Protein AF-A0A068WC19-F1 (afdb_monomer_lite)

Secondary structure (DSSP, 8-state):
--EEEE--SSHHHHHHHHHHHH-TTT-TTSPP-PPPPTTS-HHHHHHHHHHHHTTSTTGGGS--EEEES-GGG--PPPGGGPPPTTS-EEESS------------SS-PPPTTT------SSTTS-EEEE-TT--TT-EEEHHHHHHHHTTTSS-SS--EEE-TTT--EEEHHHHHHTPEE--

pLDDT: mean 86.31, std 14.26, range [43.94, 97.56]

InterPro domains:
  IPR013083 Zinc finger, RING/FYVE/PHD-type [G3DSA:3.30.40.10] (107-179)
  IPR048749 Structure-specific endonuclease subunit SLX1, C-terminal domain [PF21202] (111-175)
  IPR050381 SLX1 structure-specific endonuclease [PTHR20208] (1-180)

Radius of gyration: 19.22 Å; chains: 1; bounding box: 41×32×58 Å

Organism: Echinococcus granulosus (NCBI:txid6210)

Sequence (183 aa):
MVLVVHGFPNDISALRFEWAWQNPYQSRRVPYIPPKTKRETPLQFRFRVLCHMLRVRPWSRLGLTIRWIHQEYIQEFPSKLSPPLHMPIAYGPIESAEPTIETRVRNSKPCHLCKNKLEIESACDSCLLSCPANCENGVWHLLCLARHLTEDGQELLPLGGLCPSCKVGLMWPDLLKNRKEIC

Foldseek 3Di:
DFKDKDQDPDPVRVVLLVVCLVPVPVDPFQPDDDDDDPPADPLNRSVVSVLRNLCTPPNVQGQMEMEGADPVSDDDRDPVSDHPPSHYYYYHDDPPPPQPLPDAPPDFQAQLQPRHTQDPPDPVFFKWFADPVNDPNGIHGPVRVQCVQCVVVPDNGHQWFARPPPGDTGGRSVRRSNIHGND

Structure (mmCIF, N/CA/C/O backbone):
data_AF-A0A068WC19-F1
#
_entry.id   AF-A0A068WC19-F1
#
loop_
_atom_site.group_PDB
_atom_site.id
_atom_site.type_symbol
_atom_site.label_atom_id
_atom_site.label_alt_id
_atom_site.label_comp_id
_atom_site.label_asym_id
_atom_site.label_entity_id
_atom_site.label_seq_id
_atom_site.pdbx_PDB_ins_code
_atom_site.Cartn_x
_atom_site.Cartn_y
_atom_site.Cartn_z
_atom_site.occupancy
_atom_site.B_iso_or_equiv
_atom_site.auth_seq_id
_atom_site.auth_comp_id
_atom_site.auth_asym_id
_atom_site.auth_atom_id
_atom_site.pdbx_PDB_model_num
ATOM 1 N N . MET A 1 1 ? -0.268 11.669 17.819 1.00 79.69 1 MET A N 1
ATOM 2 C CA . MET A 1 1 ? -0.524 10.600 16.825 1.00 79.69 1 MET A CA 1
ATOM 3 C C . MET A 1 1 ? 0.541 9.534 17.028 1.00 79.69 1 MET A C 1
ATOM 5 O O . MET A 1 1 ? 1.703 9.895 16.989 1.00 79.69 1 MET A O 1
ATOM 9 N N . VAL A 1 2 ? 0.185 8.281 17.336 1.00 93.06 2 VAL A N 1
ATOM 10 C CA . VAL A 1 2 ? 1.172 7.239 17.725 1.00 93.06 2 VAL A CA 1
ATOM 11 C C . VAL A 1 2 ? 1.615 6.346 16.566 1.00 93.06 2 VAL A C 1
ATOM 13 O O . VAL A 1 2 ? 2.755 5.893 16.529 1.00 93.06 2 VAL A O 1
ATOM 16 N N . LEU A 1 3 ? 0.723 6.136 15.600 1.00 94.44 3 LEU A N 1
ATOM 17 C CA . LEU A 1 3 ? 0.936 5.362 14.386 1.00 94.44 3 LEU A CA 1
ATOM 18 C C . LEU A 1 3 ? 0.319 6.126 13.217 1.00 94.44 3 LEU A C 1
ATOM 20 O O . LEU A 1 3 ? -0.747 6.726 13.367 1.00 94.44 3 LEU A O 1
ATOM 24 N N . VAL A 1 4 ? 0.972 6.073 12.062 1.00 95.44 4 VAL A N 1
ATOM 25 C CA . VAL A 1 4 ? 0.480 6.633 10.804 1.00 95.44 4 VAL A CA 1
ATOM 26 C C . VAL A 1 4 ? 0.646 5.612 9.684 1.00 95.44 4 VAL A C 1
ATOM 28 O O . VAL A 1 4 ? 1.636 4.885 9.631 1.00 95.44 4 VAL A O 1
ATOM 31 N N . VAL A 1 5 ? -0.332 5.554 8.785 1.00 96.38 5 VAL A N 1
ATOM 32 C CA . VAL A 1 5 ? -0.229 4.815 7.523 1.00 96.38 5 VAL A CA 1
ATOM 33 C C . VAL A 1 5 ? -0.110 5.847 6.414 1.00 96.38 5 VAL A C 1
ATOM 35 O O . VAL A 1 5 ? -0.926 6.763 6.348 1.00 96.38 5 VAL A O 1
ATOM 38 N N . HIS A 1 6 ? 0.908 5.731 5.568 1.00 93.94 6 HIS A N 1
ATOM 39 C CA . HIS A 1 6 ? 1.167 6.687 4.489 1.00 93.94 6 HIS A CA 1
ATOM 40 C C . HIS A 1 6 ? 1.628 5.979 3.208 1.00 93.94 6 HIS A C 1
ATOM 42 O O . HIS A 1 6 ? 1.749 4.758 3.182 1.00 93.94 6 HIS A O 1
ATOM 48 N N . GLY A 1 7 ? 1.857 6.735 2.128 1.00 90.25 7 GLY A N 1
ATOM 49 C CA . GLY A 1 7 ? 2.156 6.170 0.801 1.00 90.25 7 GLY A CA 1
ATOM 50 C C . GLY A 1 7 ? 0.910 5.867 -0.038 1.00 90.25 7 GLY A C 1
ATOM 51 O O . GLY A 1 7 ? 0.963 5.065 -0.968 1.00 90.25 7 GLY A O 1
ATOM 52 N N . PHE A 1 8 ? -0.229 6.487 0.293 1.00 93.06 8 PHE A N 1
ATOM 53 C CA . PHE A 1 8 ? -1.427 6.413 -0.539 1.00 93.06 8 PHE A CA 1
ATOM 54 C C . PHE A 1 8 ? -1.189 7.099 -1.894 1.00 93.06 8 PHE A C 1
ATOM 56 O O . PHE A 1 8 ? -0.510 8.122 -1.944 1.00 93.06 8 PHE A O 1
ATOM 63 N N . PRO A 1 9 ? -1.780 6.584 -2.986 1.00 88.19 9 PRO A N 1
ATOM 64 C CA . PRO A 1 9 ? -1.601 7.162 -4.319 1.00 88.19 9 PRO A CA 1
ATOM 65 C C . PRO A 1 9 ? -2.291 8.524 -4.493 1.00 88.19 9 PRO A C 1
ATOM 67 O O . PRO A 1 9 ? -1.987 9.240 -5.439 1.00 88.19 9 PRO A O 1
ATOM 70 N N . ASN A 1 10 ? -3.270 8.847 -3.643 1.00 89.69 10 ASN A N 1
ATOM 71 C CA . ASN A 1 10 ? -4.001 10.114 -3.629 1.00 89.69 10 ASN A CA 1
ATOM 72 C C . ASN A 1 10 ? -4.807 10.264 -2.330 1.00 89.69 10 ASN A C 1
ATOM 74 O O . ASN A 1 10 ? -5.086 9.275 -1.638 1.00 89.69 10 ASN A O 1
ATOM 78 N N . ASP A 1 11 ? -5.259 11.489 -2.069 1.00 94.44 11 ASP A N 1
ATOM 79 C CA . ASP A 1 11 ? -6.030 11.855 -0.877 1.00 94.44 11 ASP A CA 1
ATOM 80 C C . ASP A 1 11 ? -7.352 11.091 -0.776 1.00 94.44 11 ASP A C 1
ATOM 82 O O . ASP A 1 11 ? -7.741 10.656 0.303 1.00 94.44 11 ASP A O 1
ATOM 86 N N . ILE A 1 12 ? -8.023 10.823 -1.901 1.00 95.19 12 ILE A N 1
ATOM 87 C CA . ILE A 1 12 ? -9.285 10.063 -1.918 1.00 95.19 12 ILE A CA 1
ATOM 88 C C . ILE A 1 12 ? -9.074 8.650 -1.357 1.00 95.19 12 ILE A C 1
ATOM 90 O O . ILE A 1 12 ? -9.905 8.135 -0.605 1.00 95.19 12 ILE A O 1
ATOM 94 N N . SER A 1 13 ? -7.968 8.000 -1.719 1.00 94.31 13 SER A N 1
ATOM 95 C CA . SER A 1 13 ? -7.630 6.661 -1.230 1.00 94.31 13 SER A CA 1
ATOM 96 C C . SER A 1 13 ? -7.297 6.677 0.261 1.00 94.31 13 SER A C 1
ATOM 98 O O . SER A 1 13 ? -7.732 5.772 0.978 1.00 94.31 13 SER A O 1
ATOM 100 N N . ALA A 1 14 ? -6.595 7.717 0.723 1.00 96.31 14 ALA A N 1
ATOM 101 C CA . ALA A 1 14 ? -6.300 7.936 2.137 1.00 96.31 14 ALA A CA 1
ATOM 102 C C . ALA A 1 14 ? -7.585 8.166 2.951 1.00 96.31 14 ALA A C 1
ATOM 104 O O . ALA A 1 14 ? -7.827 7.455 3.922 1.00 96.31 14 ALA A O 1
ATOM 105 N N . LEU A 1 15 ? -8.472 9.056 2.498 1.00 96.94 15 LEU A N 1
ATOM 106 C CA . LEU A 1 15 ? -9.753 9.350 3.150 1.00 96.94 15 LEU A CA 1
ATOM 107 C C . LEU A 1 15 ? -10.662 8.118 3.223 1.00 96.94 15 LEU A C 1
ATOM 109 O O . LEU A 1 15 ? -11.298 7.854 4.241 1.00 96.94 15 LEU A O 1
ATOM 113 N N . ARG A 1 16 ? -10.706 7.306 2.158 1.00 96.62 16 ARG A N 1
ATOM 114 C CA . ARG A 1 16 ? -11.458 6.039 2.162 1.00 96.62 16 ARG A CA 1
ATOM 115 C C . ARG A 1 16 ? -10.906 5.044 3.179 1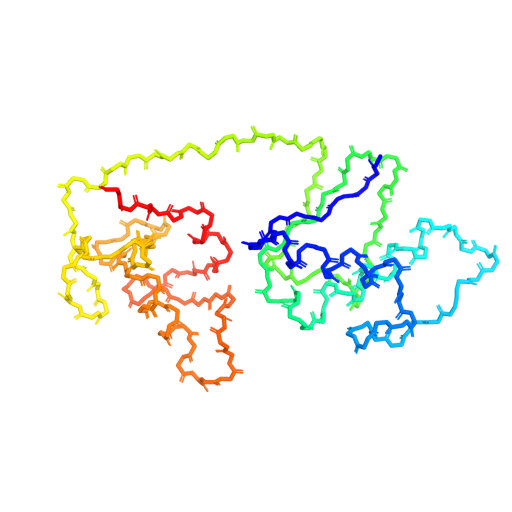.00 96.62 16 ARG A C 1
ATOM 117 O O . ARG A 1 16 ? -11.685 4.301 3.776 1.00 96.62 16 ARG A O 1
ATOM 124 N N . PHE A 1 17 ? -9.585 4.992 3.336 1.00 97.50 17 PHE A N 1
ATOM 125 C CA . PHE A 1 17 ? -8.940 4.167 4.351 1.00 97.50 17 PHE A CA 1
ATOM 126 C C . PHE A 1 17 ? -9.261 4.688 5.753 1.00 97.50 17 PHE A C 1
ATOM 128 O O . PHE A 1 17 ? -9.764 3.936 6.581 1.00 97.50 17 PHE A O 1
ATOM 135 N N . GLU A 1 18 ? -9.057 5.978 6.003 1.00 97.56 18 GLU A N 1
ATOM 136 C CA . GLU A 1 18 ? -9.348 6.616 7.285 1.00 97.56 18 GLU A CA 1
ATOM 137 C C . GLU A 1 18 ? -10.800 6.389 7.716 1.00 97.56 18 GLU A C 1
ATOM 139 O O . GLU A 1 18 ? -11.051 5.893 8.817 1.00 97.56 18 GLU A O 1
ATOM 144 N N . TRP A 1 19 ? -11.761 6.668 6.832 1.00 97.38 19 TRP A N 1
ATOM 145 C CA . TRP A 1 19 ? -13.177 6.505 7.143 1.00 97.38 19 TRP A CA 1
ATOM 146 C C . TRP A 1 19 ? -13.518 5.057 7.503 1.00 97.38 19 TRP A C 1
ATOM 148 O O . TRP A 1 19 ? -14.224 4.810 8.482 1.00 97.38 19 TRP A O 1
ATOM 158 N N . ALA A 1 20 ? -12.991 4.085 6.750 1.00 97.56 20 ALA A N 1
ATOM 159 C CA . ALA A 1 20 ? -13.204 2.670 7.035 1.00 97.56 20 ALA A CA 1
ATOM 160 C C . ALA A 1 20 ? -12.582 2.248 8.374 1.00 97.56 20 ALA A C 1
ATOM 162 O O . ALA A 1 20 ? -13.167 1.441 9.097 1.00 97.56 20 ALA A O 1
ATOM 163 N N . TRP A 1 21 ? -11.431 2.822 8.726 1.00 97.06 21 TRP A N 1
ATOM 164 C CA . TRP A 1 21 ? -10.752 2.554 9.989 1.00 97.06 21 TRP A CA 1
ATOM 165 C C . TRP A 1 21 ? -11.506 3.138 11.187 1.00 97.06 21 TRP A C 1
ATOM 167 O O . TRP A 1 21 ? -11.592 2.505 12.245 1.00 97.06 21 TRP A O 1
ATOM 177 N N . GLN A 1 22 ? -12.102 4.320 11.015 1.00 96.00 22 GLN A N 1
ATOM 178 C CA . GLN A 1 22 ? -12.960 4.961 12.008 1.00 96.00 22 GLN A CA 1
ATOM 179 C C . GLN A 1 22 ? -14.303 4.226 12.167 1.00 96.00 22 GLN A C 1
ATOM 181 O O . GLN A 1 22 ? -14.769 4.074 13.302 1.00 96.00 22 GLN A O 1
ATOM 186 N N . ASN A 1 23 ? -14.854 3.682 11.074 1.00 96.62 23 ASN A N 1
ATOM 187 C CA . ASN A 1 23 ? -16.193 3.085 10.999 1.00 96.62 23 ASN A CA 1
ATOM 188 C C . ASN A 1 23 ? -16.174 1.602 10.547 1.00 96.62 23 ASN A C 1
ATOM 190 O O . ASN A 1 23 ? -16.779 1.260 9.524 1.00 96.62 23 ASN A O 1
ATOM 194 N N . PRO A 1 24 ? -15.532 0.682 11.300 1.00 96.06 24 PRO A N 1
ATOM 195 C CA . PRO A 1 24 ? -15.309 -0.696 10.849 1.00 96.06 24 PRO A CA 1
ATOM 196 C C . PRO A 1 24 ? -16.599 -1.489 10.598 1.00 96.06 24 PRO A C 1
ATOM 198 O O . PRO A 1 24 ? -16.632 -2.306 9.688 1.00 96.06 24 PRO A O 1
ATOM 201 N N . TYR A 1 25 ? -17.675 -1.231 11.349 1.00 96.38 25 TYR A N 1
ATOM 202 C CA . TYR A 1 25 ? -18.951 -1.950 11.190 1.00 96.38 25 TYR A CA 1
ATOM 203 C C . TYR A 1 25 ? -19.843 -1.404 10.071 1.00 96.38 25 TYR A C 1
ATOM 205 O O . TYR A 1 25 ? -20.782 -2.073 9.656 1.00 96.38 25 TYR A O 1
ATOM 213 N N . GLN A 1 26 ? -19.574 -0.185 9.597 1.00 96.12 26 GLN A N 1
ATOM 214 C CA . GLN A 1 26 ? -20.314 0.426 8.487 1.00 96.12 26 GLN A CA 1
ATOM 215 C C . GLN A 1 26 ? -19.587 0.215 7.154 1.00 96.12 26 GLN A C 1
ATOM 217 O O . GLN A 1 26 ? -20.192 0.252 6.081 1.00 96.12 26 GLN A O 1
ATOM 222 N N . SER A 1 27 ? -18.273 -0.001 7.207 1.00 95.25 27 SER A N 1
ATOM 223 C CA . SER A 1 27 ? -17.462 -0.214 6.022 1.00 95.25 27 SER A CA 1
ATOM 224 C C . SER A 1 27 ? -17.676 -1.598 5.429 1.00 95.25 27 SER A C 1
ATOM 226 O O . SER A 1 27 ? -17.345 -2.613 6.028 1.00 95.25 27 SER A O 1
ATOM 228 N N . ARG A 1 28 ? -18.113 -1.634 4.169 1.00 92.44 28 ARG A N 1
ATOM 229 C CA . ARG A 1 28 ? -18.244 -2.876 3.388 1.00 92.44 28 ARG A CA 1
ATOM 230 C C . ARG A 1 28 ? -16.905 -3.567 3.097 1.00 92.44 28 ARG A C 1
ATOM 232 O O . ARG A 1 28 ? -16.897 -4.715 2.676 1.00 92.44 28 ARG A O 1
ATOM 239 N N . ARG A 1 29 ? -15.783 -2.849 3.237 1.00 91.31 29 ARG A N 1
ATOM 240 C CA . ARG A 1 29 ? -14.432 -3.360 2.940 1.00 91.31 29 ARG A CA 1
ATOM 241 C C . ARG A 1 29 ? -13.710 -3.889 4.170 1.00 91.31 29 ARG A C 1
ATOM 243 O O . ARG A 1 29 ? -12.665 -4.507 4.026 1.00 91.31 29 ARG A O 1
ATOM 250 N N . VAL A 1 30 ? -14.210 -3.617 5.370 1.00 94.38 30 VAL A N 1
ATOM 251 C CA . VAL A 1 30 ? -13.597 -4.139 6.589 1.00 94.38 30 VAL A CA 1
ATOM 252 C C . VAL A 1 30 ? -14.226 -5.508 6.855 1.00 94.38 30 VAL A C 1
ATOM 254 O O . VAL A 1 30 ? -15.453 -5.608 6.863 1.00 94.38 30 VAL A O 1
ATOM 257 N N . PRO A 1 31 ? -13.433 -6.585 7.012 1.00 92.50 31 PRO A N 1
ATOM 258 C CA . PRO A 1 31 ? -13.974 -7.893 7.353 1.00 92.50 31 PRO A CA 1
ATOM 259 C C . PRO A 1 31 ? -14.662 -7.820 8.713 1.00 92.50 31 PRO A C 1
ATOM 261 O O . PRO A 1 31 ? -14.436 -6.890 9.487 1.00 92.50 31 PRO A O 1
ATOM 264 N N . TYR A 1 32 ? -15.483 -8.817 9.035 1.00 94.38 32 TYR A N 1
ATOM 265 C CA . TYR A 1 32 ? -16.065 -8.871 10.367 1.00 94.38 32 TYR A CA 1
ATOM 266 C C . TYR A 1 32 ? -14.959 -8.928 11.428 1.00 94.38 32 TYR A C 1
ATOM 268 O O . TYR A 1 32 ? -14.062 -9.772 11.383 1.00 94.38 32 TYR A O 1
ATOM 276 N N . ILE A 1 33 ? -15.045 -8.011 12.386 1.00 93.62 33 ILE A N 1
ATOM 277 C CA . ILE A 1 33 ? -14.100 -7.863 13.484 1.00 93.62 33 ILE A CA 1
ATOM 278 C C . ILE A 1 33 ? -14.916 -7.926 14.775 1.00 93.62 33 ILE A C 1
ATOM 280 O O . ILE A 1 33 ? -15.851 -7.140 14.927 1.00 93.62 33 ILE A O 1
ATOM 284 N N . PRO A 1 34 ? -14.579 -8.817 15.724 1.00 93.88 34 PRO A N 1
ATOM 285 C CA . PRO A 1 34 ? -15.282 -8.881 16.995 1.00 93.88 34 PRO A CA 1
ATOM 286 C C . PRO A 1 34 ? -15.269 -7.531 17.727 1.00 93.88 34 PRO A C 1
ATOM 288 O O . PRO A 1 34 ? -14.218 -6.868 17.727 1.00 93.88 34 PRO A O 1
ATOM 291 N N . PRO A 1 35 ? -16.380 -7.151 18.387 1.00 95.00 35 PRO A N 1
ATOM 292 C CA . PRO A 1 35 ? -16.462 -5.935 19.179 1.00 95.00 35 PRO A CA 1
ATOM 293 C C . PRO A 1 35 ? -15.331 -5.772 20.186 1.00 95.00 35 PRO A C 1
ATOM 295 O O . PRO A 1 35 ? -14.780 -6.747 20.701 1.00 95.00 35 PRO A O 1
ATOM 298 N N . LYS A 1 36 ? -14.995 -4.510 20.470 1.00 95.69 36 LYS A N 1
ATOM 299 C CA . LYS A 1 36 ? -14.007 -4.158 21.488 1.00 95.69 36 LYS A CA 1
ATOM 300 C C . LYS A 1 36 ? -14.410 -4.770 22.828 1.00 95.69 36 LYS A C 1
ATOM 302 O O . LYS A 1 36 ? -15.521 -4.542 23.309 1.00 95.69 36 LYS A O 1
ATOM 307 N N . THR A 1 37 ? -13.498 -5.499 23.459 1.00 95.00 37 THR A N 1
ATOM 308 C CA . THR A 1 37 ? -13.747 -6.044 24.801 1.00 95.00 37 THR A CA 1
ATOM 309 C C . THR A 1 37 ? -13.475 -4.995 25.882 1.00 95.00 37 THR A C 1
ATOM 311 O O . THR A 1 37 ? -12.738 -4.036 25.663 1.00 95.00 37 THR A O 1
ATOM 314 N N . LYS A 1 38 ? -14.013 -5.185 27.095 1.00 93.62 38 LYS A N 1
ATOM 315 C CA . LYS A 1 38 ? -13.741 -4.275 28.227 1.00 93.62 38 LYS A CA 1
ATOM 316 C C . LYS A 1 38 ? -12.257 -4.215 28.623 1.00 93.62 38 LYS A C 1
ATOM 318 O O . LYS A 1 38 ? -11.835 -3.219 29.194 1.00 93.62 38 LYS A O 1
ATOM 323 N N . ARG A 1 39 ? -11.488 -5.275 28.340 1.00 94.69 39 ARG A N 1
ATOM 324 C CA . ARG A 1 39 ? -10.053 -5.381 28.659 1.00 94.69 39 ARG A CA 1
ATOM 325 C C . ARG A 1 39 ? -9.150 -4.786 27.573 1.00 94.69 39 ARG A C 1
ATOM 327 O O . ARG A 1 39 ? -7.978 -4.551 27.828 1.00 94.69 39 ARG A O 1
ATOM 334 N N . GLU A 1 40 ? -9.684 -4.565 26.374 1.00 95.50 40 GLU A N 1
ATOM 335 C CA . GLU A 1 40 ? -8.946 -4.032 25.230 1.00 95.50 40 GLU A CA 1
ATOM 336 C C . GLU A 1 40 ? -8.908 -2.499 25.305 1.00 95.50 40 GLU A C 1
ATOM 338 O O . GLU A 1 40 ? -9.931 -1.841 25.518 1.00 95.50 40 GLU A O 1
ATOM 343 N N . THR A 1 41 ? -7.737 -1.896 25.113 1.00 95.62 41 THR A N 1
ATOM 344 C CA . THR A 1 41 ? -7.622 -0.435 25.038 1.00 95.62 41 THR A CA 1
ATOM 345 C C . THR A 1 41 ? -8.174 0.083 23.704 1.00 95.62 41 THR A C 1
ATOM 347 O O . THR A 1 41 ? -8.257 -0.662 22.723 1.00 95.62 41 THR A O 1
ATOM 350 N N . PRO A 1 42 ? -8.563 1.369 23.603 1.00 94.56 42 PRO A N 1
ATOM 351 C CA . PRO A 1 42 ? -8.951 1.949 22.317 1.00 94.56 42 PRO A CA 1
ATOM 352 C C . PRO A 1 42 ? -7.868 1.786 21.240 1.00 94.56 42 PRO A C 1
ATOM 354 O O . PRO A 1 42 ? -8.195 1.492 20.093 1.00 94.56 42 PRO A O 1
ATOM 357 N N . LEU A 1 43 ? -6.591 1.921 21.615 1.00 94.88 43 LEU A N 1
ATOM 358 C CA . LEU A 1 43 ? -5.469 1.758 20.695 1.00 94.88 43 LEU A CA 1
ATOM 359 C C . LEU A 1 43 ? -5.341 0.312 20.205 1.00 94.88 43 LEU A C 1
ATOM 361 O O . LEU A 1 43 ? -5.221 0.105 19.004 1.00 94.88 43 LEU A O 1
ATOM 365 N N . GLN A 1 44 ? -5.406 -0.678 21.103 1.00 95.75 44 GLN A N 1
ATOM 366 C CA . GLN A 1 44 ? -5.371 -2.103 20.735 1.00 95.75 44 GLN A CA 1
ATOM 367 C C . GLN A 1 44 ? -6.499 -2.461 19.765 1.00 95.75 44 GLN A C 1
ATOM 369 O O . GLN A 1 44 ? -6.255 -3.080 18.732 1.00 95.75 44 GLN A O 1
ATOM 374 N N . PHE A 1 45 ? -7.715 -1.978 20.036 1.00 96.06 45 PHE A N 1
ATOM 375 C CA . PHE A 1 45 ? -8.849 -2.190 19.141 1.00 96.06 45 PHE A CA 1
ATOM 376 C C . PHE A 1 45 ? -8.608 -1.588 17.752 1.00 96.06 45 PHE A C 1
ATOM 378 O O . PHE A 1 45 ? -8.789 -2.262 16.737 1.00 96.06 45 PHE A O 1
ATOM 385 N N . ARG A 1 46 ? -8.165 -0.326 17.681 1.00 96.25 46 ARG A N 1
ATOM 386 C CA . ARG A 1 46 ? -7.882 0.335 16.398 1.00 96.25 46 ARG A CA 1
ATOM 387 C C . ARG A 1 46 ? -6.717 -0.326 15.664 1.00 96.25 46 ARG A C 1
ATOM 389 O O . ARG A 1 46 ? -6.806 -0.491 14.451 1.00 96.25 46 ARG A O 1
ATOM 396 N N . PHE A 1 47 ? -5.675 -0.756 16.369 1.00 96.56 47 PHE A N 1
ATOM 397 C CA . PHE A 1 47 ? -4.556 -1.488 15.781 1.00 96.56 47 PHE A CA 1
ATOM 398 C C . PHE A 1 47 ? -4.997 -2.843 15.214 1.00 96.56 47 PHE A C 1
ATOM 400 O O . PHE A 1 47 ? -4.648 -3.182 14.086 1.00 96.56 47 PHE A O 1
ATOM 407 N N . ARG A 1 48 ? -5.861 -3.577 15.923 1.00 96.12 48 ARG A N 1
ATOM 408 C CA . ARG A 1 48 ? -6.469 -4.813 15.415 1.00 96.12 48 ARG A CA 1
ATOM 409 C C . ARG A 1 48 ? -7.266 -4.570 14.134 1.00 96.12 48 ARG A C 1
ATOM 411 O O . ARG A 1 48 ? -7.090 -5.307 13.166 1.00 96.12 48 ARG A O 1
ATOM 418 N N . VAL A 1 49 ? -8.090 -3.519 14.092 1.00 97.00 49 VAL A N 1
ATOM 419 C CA . VAL A 1 49 ? -8.820 -3.131 12.870 1.00 97.00 49 VAL A CA 1
ATOM 420 C C . VAL A 1 49 ? -7.860 -2.830 11.720 1.00 97.00 49 VAL A C 1
ATOM 422 O O . VAL A 1 49 ? -8.049 -3.345 10.618 1.00 97.00 49 VAL A O 1
ATOM 425 N N . LEU A 1 50 ? -6.798 -2.070 11.987 1.00 97.19 50 LEU A N 1
ATOM 426 C CA . LEU A 1 50 ? -5.758 -1.765 11.010 1.00 97.19 50 LEU A CA 1
ATOM 427 C C . LEU A 1 50 ? -5.118 -3.041 10.438 1.00 97.19 50 LEU A C 1
ATOM 429 O O . LEU A 1 50 ? -5.033 -3.180 9.220 1.00 97.19 50 LEU A O 1
ATOM 433 N N . CYS A 1 51 ? -4.728 -3.996 11.289 1.00 96.75 51 CYS A N 1
ATOM 434 C CA . CYS A 1 51 ? -4.112 -5.258 10.860 1.00 96.75 51 CYS A CA 1
ATOM 435 C C . CYS A 1 51 ? -4.997 -6.034 9.868 1.00 96.75 51 CYS A C 1
ATOM 437 O O . CYS A 1 51 ? -4.501 -6.613 8.901 1.00 96.75 51 CYS A O 1
ATOM 439 N N . HIS A 1 52 ? -6.318 -6.013 10.069 1.00 96.56 52 HIS A N 1
ATOM 440 C CA . HIS A 1 52 ? -7.262 -6.584 9.109 1.00 96.56 52 HIS A CA 1
ATOM 441 C C . HIS A 1 52 ? -7.326 -5.775 7.809 1.00 96.56 52 HIS A C 1
ATOM 443 O O . HIS A 1 52 ? -7.281 -6.355 6.726 1.00 96.56 52 HIS A O 1
ATOM 449 N N . MET A 1 53 ? -7.403 -4.446 7.894 1.00 97.06 53 MET A N 1
ATOM 450 C CA . MET A 1 53 ? -7.521 -3.572 6.723 1.00 97.06 53 MET A CA 1
ATOM 451 C C . MET A 1 53 ? -6.322 -3.658 5.775 1.00 97.06 53 MET A C 1
ATOM 453 O O . MET A 1 53 ? -6.519 -3.698 4.563 1.00 97.06 53 MET A O 1
ATOM 457 N N . LEU A 1 54 ? -5.095 -3.764 6.297 1.00 96.38 54 LEU A N 1
ATOM 458 C CA . LEU A 1 54 ? -3.868 -3.878 5.486 1.00 96.38 54 LEU A CA 1
ATOM 459 C C . LEU A 1 54 ? -3.852 -5.114 4.569 1.00 96.38 54 LEU A C 1
ATOM 461 O O . LEU A 1 54 ? -3.072 -5.184 3.623 1.00 96.38 54 LEU A O 1
ATOM 465 N N . ARG A 1 55 ? -4.720 -6.097 4.832 1.00 94.19 55 ARG A N 1
ATOM 466 C CA . ARG A 1 55 ? -4.799 -7.362 4.091 1.00 94.19 55 ARG A CA 1
ATOM 467 C C . ARG A 1 55 ? -5.995 -7.434 3.141 1.00 94.19 55 ARG A C 1
ATOM 469 O O . ARG A 1 55 ? -6.151 -8.432 2.442 1.00 94.19 55 ARG A O 1
ATOM 476 N N . VAL A 1 56 ? -6.815 -6.385 3.070 1.00 93.62 56 VAL A N 1
ATOM 477 C CA . VAL A 1 56 ? -8.034 -6.361 2.252 1.00 93.62 56 VAL A CA 1
ATOM 478 C C . VAL A 1 56 ? -7.853 -5.470 1.029 1.00 93.62 56 VAL A C 1
ATOM 480 O O . VAL A 1 56 ? -7.231 -4.409 1.092 1.00 93.62 56 VAL A O 1
ATOM 483 N N . ARG A 1 57 ? -8.430 -5.885 -0.105 1.00 91.62 57 ARG A N 1
ATOM 484 C CA . ARG A 1 57 ? -8.449 -5.073 -1.324 1.00 91.62 57 ARG A CA 1
ATOM 485 C C . ARG A 1 57 ? -9.324 -3.814 -1.137 1.00 91.62 57 ARG A C 1
ATOM 487 O O . ARG A 1 57 ? -10.381 -3.882 -0.511 1.00 91.62 57 ARG A O 1
ATOM 494 N N . PRO A 1 58 ? -8.945 -2.665 -1.724 1.00 90.81 58 PRO A N 1
ATOM 495 C CA . PRO A 1 58 ? -7.780 -2.469 -2.592 1.00 90.81 58 PRO A CA 1
ATOM 496 C C . PRO A 1 58 ? -6.469 -2.212 -1.829 1.00 90.81 58 PRO A C 1
ATOM 498 O O . PRO A 1 58 ? -5.410 -2.220 -2.446 1.00 90.81 58 PRO A O 1
ATOM 501 N N . TRP A 1 59 ? -6.518 -1.988 -0.512 1.00 94.00 59 TRP A N 1
ATOM 502 C CA . TRP A 1 59 ? -5.379 -1.510 0.279 1.00 94.00 59 TRP A CA 1
ATOM 503 C C . TRP A 1 59 ? -4.201 -2.479 0.317 1.00 94.00 59 TRP A C 1
ATOM 505 O O . TRP A 1 59 ? -3.064 -2.031 0.248 1.00 94.00 59 TRP A O 1
ATOM 515 N N . SER A 1 60 ? -4.460 -3.788 0.325 1.00 93.06 60 SER A N 1
ATOM 516 C CA . SER A 1 60 ? -3.423 -4.827 0.280 1.00 93.06 60 SER A CA 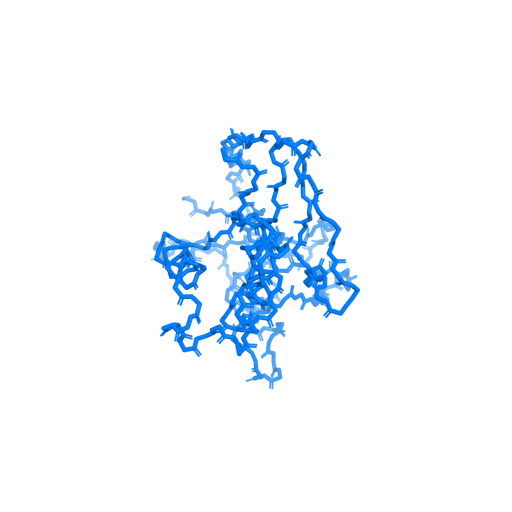1
ATOM 517 C C . SER A 1 60 ? -2.589 -4.855 -1.000 1.00 93.06 60 SER A C 1
ATOM 519 O O . SER A 1 60 ? -1.647 -5.636 -1.075 1.00 93.06 60 SER A O 1
ATOM 521 N N . ARG A 1 61 ? -2.940 -4.050 -2.012 1.00 91.31 61 ARG A N 1
ATOM 522 C CA . ARG A 1 61 ? -2.166 -3.890 -3.251 1.00 91.31 61 ARG A CA 1
ATOM 523 C C . ARG A 1 61 ? -1.490 -2.528 -3.382 1.00 91.31 61 ARG A C 1
ATOM 525 O O . ARG A 1 61 ? -0.885 -2.241 -4.411 1.00 91.31 61 ARG A O 1
ATOM 532 N N . LEU A 1 62 ? -1.631 -1.668 -2.378 1.00 91.69 62 LEU A N 1
ATOM 533 C CA . LEU A 1 62 ? -1.025 -0.345 -2.371 1.00 91.69 62 LEU A CA 1
ATOM 534 C C . LEU A 1 62 ? 0.348 -0.395 -1.698 1.00 91.69 62 LEU A C 1
ATOM 536 O O . LEU A 1 62 ? 0.570 -1.153 -0.759 1.00 91.69 62 LEU A O 1
ATOM 540 N N . GLY A 1 63 ? 1.252 0.476 -2.141 1.00 90.94 63 GLY A N 1
ATOM 541 C CA . GLY A 1 63 ? 2.583 0.659 -1.562 1.00 90.94 63 GLY A CA 1
ATOM 542 C C . GLY A 1 63 ? 2.593 1.387 -0.218 1.00 90.94 63 GLY A C 1
ATOM 543 O O . GLY A 1 63 ? 3.315 2.372 -0.077 1.00 90.94 63 GLY A O 1
ATOM 544 N N . LEU A 1 64 ? 1.761 0.951 0.731 1.00 94.38 64 LEU A N 1
ATOM 545 C CA . LEU A 1 64 ? 1.586 1.620 2.019 1.00 94.38 64 LEU A CA 1
ATOM 546 C C . LEU A 1 64 ? 2.754 1.333 2.962 1.00 94.38 64 LEU A C 1
ATOM 548 O O . LEU A 1 64 ? 3.246 0.212 3.041 1.00 94.38 64 LEU A O 1
ATOM 552 N N . THR A 1 65 ? 3.129 2.340 3.739 1.00 94.81 65 THR A N 1
ATOM 553 C CA . THR A 1 65 ? 4.082 2.229 4.843 1.00 94.81 65 THR A CA 1
ATOM 554 C C . THR A 1 65 ? 3.339 2.420 6.156 1.00 94.81 65 THR A C 1
ATOM 556 O O . THR A 1 65 ? 2.570 3.373 6.305 1.00 94.81 65 THR A O 1
ATOM 559 N N . ILE A 1 66 ? 3.589 1.538 7.122 1.00 96.12 66 ILE A N 1
ATOM 560 C CA . ILE A 1 66 ? 3.093 1.673 8.491 1.00 96.12 66 ILE A CA 1
ATOM 561 C C . ILE A 1 66 ? 4.226 2.253 9.325 1.00 96.12 66 ILE A C 1
ATOM 563 O O . ILE A 1 66 ? 5.289 1.649 9.409 1.00 96.12 66 ILE A O 1
ATOM 567 N N . ARG A 1 67 ? 4.022 3.405 9.957 1.00 95.38 67 ARG A N 1
ATOM 568 C CA . ARG A 1 67 ? 5.058 4.075 10.746 1.00 95.38 67 ARG A CA 1
ATOM 569 C C . ARG A 1 67 ? 4.608 4.286 12.184 1.00 95.38 67 ARG A C 1
ATOM 571 O O . ARG A 1 67 ? 3.591 4.933 12.431 1.00 95.38 67 ARG A O 1
ATOM 578 N N . TRP A 1 68 ? 5.392 3.777 13.126 1.00 96.00 68 TRP A N 1
ATOM 579 C CA . TRP A 1 68 ? 5.254 4.074 14.550 1.00 96.00 68 TRP A CA 1
ATOM 580 C C . TRP A 1 68 ? 6.031 5.345 14.883 1.00 96.00 68 TRP A C 1
ATOM 582 O O . TRP A 1 68 ? 7.250 5.384 14.743 1.00 96.00 68 TRP A O 1
ATOM 592 N N . ILE A 1 69 ? 5.331 6.385 15.325 1.00 94.25 69 ILE A N 1
ATOM 593 C CA . ILE A 1 69 ? 5.938 7.687 15.640 1.00 94.25 69 ILE A CA 1
ATOM 594 C C . ILE A 1 69 ? 6.550 7.663 17.045 1.00 94.25 69 ILE A C 1
ATOM 596 O O . ILE A 1 69 ? 7.626 8.211 17.261 1.00 94.25 69 ILE A O 1
ATOM 600 N N . HIS A 1 70 ? 5.878 6.984 17.977 1.00 92.50 70 HIS A N 1
ATOM 601 C CA . HIS A 1 70 ? 6.253 6.896 19.386 1.00 92.50 70 HIS A CA 1
ATOM 602 C C . HIS A 1 70 ? 6.500 5.437 19.775 1.00 92.50 70 HIS A C 1
ATOM 604 O O . HIS A 1 70 ? 5.621 4.589 19.594 1.00 92.50 70 HIS A O 1
ATOM 610 N N . GLN A 1 71 ? 7.698 5.143 20.282 1.00 88.75 71 GLN A N 1
ATOM 611 C CA . GLN A 1 71 ? 8.145 3.772 20.540 1.00 88.75 71 GLN A CA 1
ATOM 612 C C . GLN A 1 71 ? 7.400 3.119 21.709 1.00 88.75 71 GLN A C 1
ATOM 614 O O . GLN A 1 71 ? 7.171 1.913 21.693 1.00 88.75 71 GLN A O 1
ATOM 619 N N . GLU A 1 72 ? 6.944 3.908 22.682 1.00 93.50 72 GLU A N 1
ATOM 620 C CA . GLU A 1 72 ? 6.233 3.409 23.860 1.00 93.50 72 GLU A CA 1
ATOM 621 C C . GLU A 1 72 ? 4.836 2.837 23.549 1.00 93.50 72 GLU A C 1
ATOM 623 O O . GLU A 1 72 ? 4.241 2.162 24.386 1.00 93.50 72 GLU A O 1
ATOM 628 N N . TYR A 1 73 ? 4.314 3.075 22.340 1.00 93.44 73 TYR A N 1
ATOM 629 C CA . TYR A 1 73 ? 3.004 2.588 21.896 1.00 93.44 73 TYR A CA 1
ATOM 630 C C . TYR A 1 73 ? 3.077 1.452 20.869 1.00 93.44 73 TYR A C 1
ATOM 632 O O . TYR A 1 73 ? 2.025 1.032 20.376 1.00 93.44 73 TYR A O 1
ATOM 640 N N . ILE A 1 74 ? 4.280 0.971 20.529 1.00 94.00 74 ILE A N 1
ATOM 641 C CA . ILE A 1 74 ? 4.469 -0.102 19.547 1.00 94.00 74 ILE A CA 1
ATOM 642 C C . ILE A 1 74 ? 3.709 -1.354 19.993 1.00 94.00 74 ILE A C 1
ATOM 644 O O . ILE A 1 74 ? 3.789 -1.788 21.141 1.00 94.00 74 ILE A O 1
ATOM 648 N N . GLN A 1 75 ? 2.975 -1.945 19.053 1.00 94.00 75 GLN A N 1
ATOM 649 C CA . GLN A 1 75 ? 2.317 -3.235 19.222 1.00 94.00 75 GLN A CA 1
ATOM 650 C C . GLN A 1 75 ? 2.853 -4.223 18.196 1.00 94.00 75 GLN A C 1
ATOM 652 O O . GLN A 1 75 ? 3.057 -3.881 17.029 1.00 94.00 75 GLN A O 1
ATOM 657 N N . GLU A 1 76 ? 3.042 -5.464 18.631 1.00 94.00 76 GLU A N 1
ATOM 658 C CA . GLU A 1 76 ? 3.420 -6.550 17.740 1.00 94.00 76 GLU A CA 1
ATOM 659 C C . GLU A 1 76 ? 2.241 -6.952 16.854 1.00 94.00 76 GLU A C 1
ATOM 661 O O . GLU A 1 76 ? 1.104 -7.112 17.310 1.00 94.00 76 GLU A O 1
ATOM 666 N N . PHE A 1 77 ? 2.516 -7.139 15.565 1.00 93.50 77 PHE A N 1
ATOM 667 C CA . PHE A 1 77 ? 1.519 -7.670 14.649 1.00 93.50 77 PHE A CA 1
ATOM 668 C C . PHE A 1 77 ? 1.247 -9.142 14.975 1.00 93.50 77 PHE A C 1
ATOM 670 O O . PHE A 1 77 ? 2.191 -9.931 15.051 1.00 93.50 77 PHE A O 1
ATOM 677 N N . PRO A 1 78 ? -0.027 -9.560 15.088 1.00 92.50 78 PRO A N 1
ATOM 678 C CA . PRO A 1 78 ? -0.351 -10.975 15.202 1.00 92.50 78 PRO A CA 1
ATOM 679 C C . PRO A 1 78 ? 0.213 -11.741 14.001 1.00 92.50 78 PRO A C 1
ATOM 681 O O . PRO A 1 78 ? 0.082 -11.283 12.867 1.00 92.50 78 PRO A O 1
ATOM 684 N N . SER A 1 79 ? 0.763 -12.937 14.216 1.00 89.19 79 SER A N 1
ATOM 685 C CA . SER A 1 79 ? 1.432 -13.729 13.164 1.00 89.19 79 SER A CA 1
ATOM 686 C C . SER A 1 79 ? 0.587 -13.946 11.900 1.00 89.19 79 SER A C 1
ATOM 688 O O . SER A 1 79 ? 1.105 -13.940 10.788 1.00 89.19 79 SER A O 1
ATOM 690 N N . LYS A 1 80 ? -0.736 -14.090 12.050 1.00 90.56 80 LYS A N 1
ATOM 691 C CA . LYS A 1 80 ? -1.686 -14.270 10.934 1.00 90.56 80 LYS A CA 1
ATOM 692 C C . LYS A 1 80 ? -2.115 -12.963 10.257 1.00 90.56 80 LYS A C 1
ATOM 694 O O . LYS A 1 80 ? -2.721 -12.999 9.188 1.00 90.56 80 LYS A O 1
ATOM 699 N N . LEU A 1 81 ? -1.855 -11.826 10.894 1.00 92.75 81 LEU A N 1
ATOM 700 C CA . LEU A 1 81 ? -2.298 -10.498 10.473 1.00 92.75 81 LEU A CA 1
ATOM 701 C C . LEU A 1 81 ? -1.120 -9.532 10.284 1.00 92.75 81 LEU A C 1
ATOM 703 O O . LEU A 1 81 ? -1.304 -8.317 10.352 1.00 92.75 81 LEU A O 1
ATOM 707 N N . SER A 1 82 ? 0.078 -10.060 10.026 1.00 93.12 82 SER A N 1
ATOM 708 C CA . SER A 1 82 ? 1.213 -9.235 9.631 1.00 93.12 82 SER A CA 1
ATOM 709 C C . SER A 1 82 ? 0.915 -8.495 8.318 1.00 93.12 82 SER A C 1
ATOM 711 O O . SER A 1 82 ? 0.151 -9.004 7.475 1.00 93.12 82 SER A O 1
ATOM 713 N N . PRO A 1 83 ? 1.491 -7.295 8.119 1.00 93.62 83 PRO A N 1
ATOM 714 C CA . PRO A 1 83 ? 1.382 -6.588 6.854 1.00 93.62 83 PRO A CA 1
ATOM 715 C C . PRO A 1 83 ? 1.938 -7.440 5.703 1.00 93.62 83 PRO A C 1
ATOM 717 O O . PRO A 1 83 ? 2.845 -8.253 5.913 1.00 93.62 83 PRO A O 1
ATOM 720 N N . PRO A 1 84 ? 1.406 -7.283 4.479 1.00 93.31 84 PRO A N 1
ATOM 721 C CA . PRO A 1 84 ? 2.014 -7.866 3.289 1.00 93.31 84 PRO A CA 1
ATOM 722 C C . PRO A 1 84 ? 3.490 -7.469 3.138 1.00 93.31 84 PRO A C 1
ATOM 724 O O . PRO A 1 84 ? 3.878 -6.370 3.517 1.00 93.31 84 PRO A O 1
ATOM 727 N N . LEU A 1 85 ? 4.298 -8.329 2.508 1.00 89.94 85 LEU A N 1
ATOM 728 C CA . LEU A 1 85 ? 5.758 -8.149 2.397 1.00 89.94 85 LEU A CA 1
ATOM 729 C C . LEU A 1 85 ? 6.197 -6.822 1.755 1.00 89.94 85 LEU A C 1
ATOM 731 O O . LEU A 1 85 ? 7.272 -6.322 2.055 1.00 89.94 85 LEU A O 1
ATOM 735 N N . HIS A 1 86 ? 5.374 -6.254 0.875 1.00 90.50 86 HIS A N 1
ATOM 736 C CA . HIS A 1 86 ? 5.660 -4.987 0.199 1.00 90.50 86 HIS A CA 1
ATOM 737 C C . HIS A 1 86 ? 5.301 -3.745 1.034 1.00 90.50 86 HIS A C 1
ATOM 739 O O . HIS A 1 86 ? 5.513 -2.630 0.562 1.00 90.50 86 HIS A O 1
ATOM 745 N N . MET A 1 87 ? 4.721 -3.917 2.228 1.00 94.38 87 MET A N 1
ATOM 746 C CA . MET A 1 87 ? 4.375 -2.826 3.139 1.00 94.38 87 MET A CA 1
ATOM 747 C C . MET A 1 87 ? 5.397 -2.740 4.275 1.00 94.38 87 MET A C 1
ATOM 749 O O . MET A 1 87 ? 5.319 -3.521 5.229 1.00 94.38 87 MET A O 1
ATOM 753 N N . PRO A 1 88 ? 6.360 -1.807 4.209 1.00 93.12 88 PRO A N 1
ATOM 754 C CA . PRO A 1 88 ? 7.366 -1.681 5.249 1.00 93.12 88 PRO A CA 1
ATOM 755 C C . PRO A 1 88 ? 6.771 -1.139 6.553 1.00 93.12 88 PRO A C 1
ATOM 757 O O . PRO A 1 88 ? 5.863 -0.299 6.555 1.00 93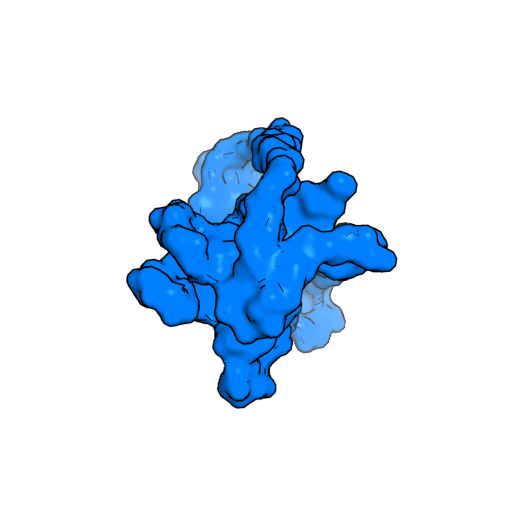.12 88 PRO A O 1
ATOM 760 N N . ILE A 1 89 ? 7.345 -1.597 7.667 1.00 94.88 89 ILE A N 1
ATOM 761 C CA . ILE A 1 89 ? 7.128 -1.029 8.998 1.00 94.88 89 ILE A CA 1
ATOM 762 C C . ILE A 1 89 ? 8.313 -0.109 9.304 1.00 94.88 89 ILE A C 1
ATOM 764 O O . ILE A 1 89 ? 9.460 -0.550 9.304 1.00 94.88 89 ILE A O 1
ATOM 768 N N . ALA A 1 90 ? 8.031 1.165 9.548 1.00 94.00 90 ALA A N 1
ATOM 769 C CA . ALA A 1 90 ? 9.009 2.195 9.866 1.00 94.00 90 ALA A CA 1
ATOM 770 C C . ALA A 1 90 ? 8.811 2.728 11.292 1.00 94.00 90 ALA A C 1
ATOM 772 O O . ALA A 1 90 ? 7.746 2.573 11.895 1.00 94.00 90 ALA A O 1
ATOM 773 N N . TYR A 1 91 ? 9.834 3.397 11.817 1.00 94.50 91 TYR A N 1
ATOM 774 C CA . TYR A 1 91 ? 9.838 3.950 13.169 1.00 94.50 91 TYR A CA 1
ATOM 775 C C . TYR A 1 91 ? 10.363 5.386 13.162 1.00 94.50 91 TYR A C 1
ATOM 777 O O . TYR A 1 91 ? 11.188 5.745 12.322 1.00 94.50 91 TYR A O 1
ATOM 785 N N . GLY A 1 92 ? 9.888 6.195 14.106 1.00 91.56 92 GLY A N 1
ATOM 786 C CA . GLY A 1 92 ? 10.290 7.589 14.274 1.00 91.56 92 GLY A CA 1
ATOM 787 C C . GLY A 1 92 ? 9.392 8.589 13.533 1.00 91.56 92 GLY A C 1
ATOM 788 O O . GLY A 1 92 ? 8.394 8.195 12.914 1.00 91.56 92 GLY A O 1
ATOM 789 N N . PRO A 1 93 ? 9.726 9.892 13.604 1.00 88.06 93 PRO A N 1
ATOM 790 C CA . PRO A 1 93 ? 8.919 10.968 13.034 1.00 88.06 93 PRO A CA 1
ATOM 791 C C . PRO A 1 93 ? 8.758 10.829 11.516 1.00 88.06 93 PRO A C 1
ATOM 793 O O . PRO A 1 93 ? 9.502 10.111 10.849 1.00 88.06 93 PRO A O 1
ATOM 796 N N . ILE A 1 94 ? 7.748 11.500 10.963 1.00 82.50 94 ILE A N 1
ATOM 797 C CA . ILE A 1 94 ? 7.580 11.581 9.512 1.00 82.50 94 ILE A CA 1
ATOM 798 C C . ILE A 1 94 ? 8.642 12.548 8.997 1.00 82.50 94 ILE A C 1
ATOM 800 O O . ILE A 1 94 ? 8.565 13.747 9.246 1.00 82.50 94 ILE A O 1
ATOM 804 N N . GLU A 1 95 ? 9.627 12.020 8.284 1.00 73.50 95 GLU A N 1
ATOM 805 C CA . GLU A 1 95 ? 10.541 12.844 7.507 1.00 73.50 95 GLU A CA 1
ATOM 806 C C . GLU A 1 95 ? 9.783 13.334 6.274 1.00 73.50 95 GLU A C 1
ATOM 808 O O . GLU A 1 95 ? 9.369 12.542 5.423 1.00 73.50 95 GLU A O 1
ATOM 813 N N . SER A 1 96 ? 9.561 14.644 6.185 1.00 60.69 96 SER A N 1
ATOM 814 C CA . SER A 1 96 ? 9.167 15.290 4.940 1.00 60.69 96 SER A CA 1
ATOM 815 C C . SER A 1 96 ? 10.382 15.300 4.017 1.00 60.69 96 SER A C 1
ATOM 817 O O . SER A 1 96 ? 11.069 16.309 3.888 1.00 60.69 96 SER A O 1
ATOM 819 N N . ALA A 1 97 ? 10.698 14.150 3.424 1.00 54.81 97 ALA A N 1
ATOM 820 C CA . ALA A 1 97 ? 11.588 14.134 2.281 1.00 54.81 97 ALA A CA 1
ATOM 821 C C . ALA A 1 97 ? 10.822 14.813 1.144 1.00 54.81 97 ALA A C 1
ATOM 823 O O . ALA A 1 97 ? 9.874 14.240 0.597 1.00 54.81 97 ALA A O 1
ATOM 824 N N . GLU A 1 98 ? 11.182 16.057 0.828 1.00 51.34 98 GLU A N 1
ATOM 825 C CA . GLU A 1 98 ? 10.853 16.605 -0.482 1.00 51.34 98 GLU A CA 1
ATOM 826 C C . GLU A 1 98 ? 11.356 15.587 -1.508 1.00 51.34 98 GLU A C 1
ATOM 828 O O . GLU A 1 98 ? 12.483 15.102 -1.361 1.00 51.34 98 GLU A O 1
ATOM 833 N N . PRO A 1 99 ? 10.535 15.171 -2.488 1.00 51.91 99 PRO A N 1
ATOM 834 C CA . PRO A 1 99 ? 11.016 14.269 -3.511 1.00 51.91 99 PRO A CA 1
ATOM 835 C C . PRO A 1 99 ? 12.193 14.970 -4.181 1.00 51.91 99 PRO A C 1
ATOM 837 O O . PRO A 1 99 ? 12.012 15.957 -4.893 1.00 51.91 99 PRO A O 1
ATOM 840 N N . THR A 1 100 ? 13.407 14.484 -3.934 1.00 44.53 100 THR A N 1
ATOM 841 C CA . THR A 1 100 ? 14.566 14.853 -4.730 1.00 44.53 100 THR A CA 1
ATOM 842 C C . THR A 1 100 ? 14.260 14.290 -6.108 1.00 44.53 100 THR A C 1
ATOM 844 O O . THR A 1 100 ? 14.498 13.115 -6.381 1.00 44.53 100 THR A O 1
ATOM 847 N N . ILE A 1 101 ? 13.607 15.089 -6.958 1.00 52.75 101 ILE A N 1
ATOM 848 C CA . ILE A 1 101 ? 13.405 14.775 -8.369 1.00 52.75 101 ILE A CA 1
ATOM 849 C C . ILE A 1 101 ? 14.798 14.861 -8.986 1.00 52.75 101 ILE A C 1
ATOM 851 O O . ILE A 1 101 ? 15.201 15.863 -9.579 1.00 52.75 101 ILE A O 1
ATOM 855 N N . GLU A 1 102 ? 15.598 13.825 -8.756 1.00 43.94 102 GLU A N 1
ATOM 856 C CA . GLU A 1 102 ? 16.907 13.725 -9.345 1.00 43.94 102 GLU A CA 1
ATOM 857 C C . GLU A 1 102 ? 16.726 13.452 -10.837 1.00 43.94 102 GLU A C 1
ATOM 859 O O . GLU A 1 102 ? 16.346 12.373 -11.284 1.00 43.94 102 GLU A O 1
ATOM 864 N N . THR A 1 103 ? 17.110 14.482 -11.587 1.00 47.66 103 THR A N 1
ATOM 865 C CA . THR A 1 103 ? 17.579 14.474 -12.973 1.00 47.66 103 THR A CA 1
ATOM 866 C C . THR A 1 103 ? 16.578 14.156 -14.090 1.00 47.66 103 THR A C 1
ATOM 868 O O . THR A 1 103 ? 16.284 13.012 -14.437 1.00 47.66 103 THR A O 1
ATOM 871 N N . ARG A 1 104 ? 16.218 15.242 -14.791 1.00 50.38 104 ARG A N 1
ATOM 872 C CA . ARG A 1 104 ? 15.804 15.291 -16.202 1.00 50.38 104 ARG A CA 1
ATOM 873 C C . ARG A 1 104 ? 16.623 14.304 -17.046 1.00 50.38 104 ARG A C 1
ATOM 875 O O . ARG A 1 104 ? 17.841 14.456 -17.178 1.00 50.38 104 ARG A O 1
ATOM 882 N N . VAL A 1 105 ? 15.960 13.319 -17.648 1.00 51.47 105 VAL A N 1
ATOM 883 C CA . VAL A 1 105 ? 16.584 12.381 -18.591 1.00 51.47 105 VAL A CA 1
ATOM 884 C C . VAL A 1 105 ? 16.843 13.126 -19.903 1.00 51.47 105 VAL A C 1
ATOM 886 O O . VAL A 1 105 ? 15.928 13.336 -20.686 1.00 51.47 105 VAL A O 1
ATOM 889 N N . ARG A 1 106 ? 18.090 13.557 -20.141 1.00 50.12 106 ARG A N 1
ATOM 890 C CA . ARG A 1 106 ? 18.472 14.302 -21.360 1.00 50.12 106 ARG A CA 1
ATOM 891 C C . ARG A 1 106 ? 18.585 13.438 -22.624 1.00 50.12 106 ARG A C 1
ATOM 893 O O . ARG A 1 106 ? 18.631 14.007 -23.700 1.00 50.12 106 ARG A O 1
ATOM 900 N N . ASN A 1 107 ? 18.605 12.107 -22.504 1.00 54.16 107 ASN A N 1
ATOM 901 C CA . ASN A 1 107 ? 18.648 11.158 -23.624 1.00 54.16 107 ASN A CA 1
ATOM 902 C C . ASN A 1 107 ? 17.833 9.904 -23.264 1.00 54.16 107 ASN A C 1
ATOM 904 O O . ASN A 1 107 ? 18.339 8.999 -22.595 1.00 54.16 107 ASN A O 1
ATOM 908 N N . SER A 1 108 ? 16.561 9.849 -23.653 1.00 62.88 108 SER A N 1
ATOM 909 C CA . SER A 1 108 ? 15.696 8.699 -23.385 1.00 62.88 108 SER A CA 1
ATOM 910 C C . SER A 1 108 ? 16.006 7.547 -24.347 1.00 62.88 108 SER A C 1
ATOM 912 O O . SER A 1 108 ? 15.687 7.591 -25.533 1.00 62.88 108 SER A O 1
ATOM 914 N N . LYS A 1 109 ? 16.604 6.467 -23.824 1.00 74.50 109 LYS A N 1
ATOM 915 C CA . LYS A 1 109 ? 16.548 5.157 -24.495 1.00 74.50 109 LYS A CA 1
ATOM 916 C C . LYS A 1 109 ? 15.074 4.799 -24.760 1.00 74.50 109 LYS A C 1
ATOM 918 O O . LYS A 1 109 ? 14.235 5.135 -23.923 1.00 74.50 109 LYS A O 1
ATOM 923 N N . PRO A 1 110 ? 14.734 4.124 -25.872 1.00 84.94 110 PRO A N 1
ATOM 924 C CA . PRO A 1 110 ? 13.357 3.713 -26.124 1.00 84.94 110 PRO A CA 1
ATOM 925 C C . PRO A 1 110 ? 12.879 2.741 -25.044 1.00 84.94 110 PRO A C 1
ATOM 927 O O . PRO A 1 110 ? 13.676 2.022 -24.432 1.00 84.94 110 PRO A O 1
ATOM 930 N N . CYS A 1 111 ? 11.565 2.684 -24.834 1.00 88.25 111 CYS A N 1
ATOM 931 C CA . CYS A 1 111 ? 10.978 1.692 -23.946 1.00 88.25 111 CYS A CA 1
ATOM 932 C C . CYS A 1 111 ? 11.379 0.287 -24.406 1.00 88.25 111 CYS A C 1
ATOM 934 O O . CYS A 1 111 ? 11.130 -0.099 -25.547 1.00 88.25 111 CYS A O 1
ATOM 936 N N . HIS A 1 112 ? 11.941 -0.526 -23.512 1.00 90.88 112 HIS A N 1
ATOM 937 C CA . HIS A 1 112 ? 12.378 -1.869 -23.890 1.00 90.88 112 HIS A CA 1
ATOM 938 C C . HIS A 1 112 ? 11.220 -2.789 -24.321 1.00 90.88 112 HIS A C 1
ATOM 940 O O . HIS A 1 112 ? 11.454 -3.724 -25.086 1.00 90.88 112 HIS A O 1
ATOM 946 N N . LEU A 1 113 ? 9.991 -2.519 -23.867 1.00 91.69 113 LEU A N 1
ATOM 947 C CA . LEU A 1 113 ? 8.812 -3.346 -24.136 1.00 91.69 113 LEU A CA 1
ATOM 948 C C . LEU A 1 113 ? 8.117 -2.961 -25.449 1.00 91.69 113 LEU A C 1
ATOM 950 O O . LEU A 1 113 ? 7.975 -3.812 -26.318 1.00 91.69 113 LEU A O 1
ATOM 954 N N . CYS A 1 114 ? 7.727 -1.694 -25.630 1.00 90.62 114 CY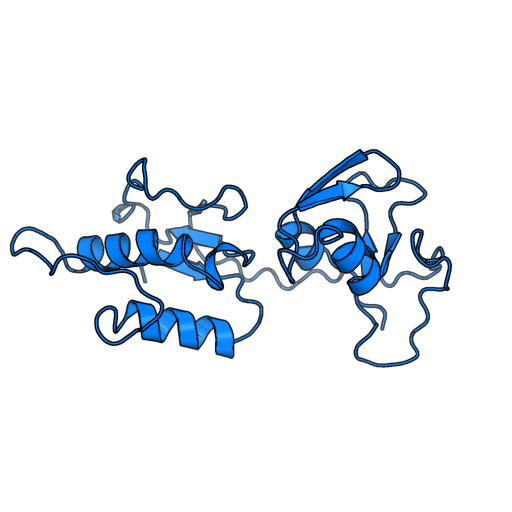S A N 1
ATOM 955 C CA . CYS A 1 114 ? 7.029 -1.263 -26.851 1.00 90.62 114 CYS A CA 1
ATOM 956 C C . CYS A 1 114 ? 7.950 -0.709 -27.946 1.00 90.62 114 CYS A C 1
ATOM 958 O O . CYS A 1 114 ? 7.477 -0.438 -29.041 1.00 90.62 114 CYS A O 1
ATOM 960 N N . LYS A 1 115 ? 9.245 -0.513 -27.661 1.00 88.81 115 LYS A N 1
ATOM 961 C CA . LYS A 1 115 ? 10.265 0.054 -28.569 1.00 88.81 115 LYS A CA 1
ATOM 962 C C . LYS A 1 115 ? 10.021 1.495 -29.029 1.00 88.81 115 LYS A C 1
ATOM 964 O O . LYS A 1 115 ? 10.900 2.071 -29.663 1.00 88.81 115 LYS A O 1
ATOM 969 N N . ASN A 1 116 ? 8.904 2.105 -28.643 1.00 85.12 116 ASN A N 1
ATOM 970 C CA . ASN A 1 116 ? 8.649 3.520 -28.875 1.00 85.12 116 ASN A CA 1
ATOM 971 C C . ASN A 1 116 ? 9.576 4.381 -28.015 1.00 85.12 116 ASN A C 1
ATOM 973 O O . ASN A 1 116 ? 9.990 3.992 -26.912 1.00 85.12 116 ASN A O 1
ATOM 977 N N . LYS A 1 117 ? 9.897 5.565 -28.533 1.00 80.56 117 LYS A N 1
ATOM 978 C CA . LYS A 1 117 ? 10.625 6.571 -27.774 1.00 80.56 117 LYS A CA 1
ATOM 979 C C . LYS A 1 117 ? 9.785 7.038 -26.590 1.00 80.56 117 LYS A C 1
ATOM 981 O O . LYS A 1 117 ? 8.559 7.023 -26.636 1.00 80.56 117 LYS A O 1
ATOM 986 N N . LEU A 1 118 ? 10.476 7.442 -25.535 1.00 73.94 118 LEU A N 1
ATOM 987 C CA . LEU A 1 118 ? 9.856 8.034 -24.359 1.00 73.94 118 LEU A CA 1
ATOM 988 C C . LEU A 1 118 ? 9.708 9.535 -24.654 1.00 73.94 118 LEU A C 1
ATOM 990 O O . LEU A 1 118 ? 10.569 10.325 -24.262 1.00 73.94 118 LEU A O 1
ATOM 994 N N . GLU A 1 119 ? 8.716 9.888 -25.474 1.00 62.84 119 GLU A N 1
ATOM 995 C CA . GLU A 1 119 ? 8.436 11.264 -25.910 1.00 62.84 119 GLU A CA 1
ATOM 996 C C . GLU A 1 119 ? 7.224 11.842 -25.157 1.00 62.84 119 GLU A C 1
ATOM 998 O O . GLU A 1 119 ? 6.275 11.136 -24.817 1.00 62.84 119 GLU A O 1
ATOM 1003 N N . ILE A 1 120 ? 7.296 13.141 -24.854 1.00 55.53 120 ILE A N 1
ATOM 1004 C CA . ILE A 1 120 ? 6.316 13.903 -24.072 1.00 55.53 120 ILE A CA 1
ATOM 1005 C C . ILE A 1 120 ? 5.228 14.404 -25.025 1.00 55.53 120 ILE A C 1
ATOM 1007 O O . ILE A 1 120 ? 5.286 15.539 -25.486 1.00 55.53 120 ILE A O 1
ATOM 1011 N N . GLU A 1 121 ? 4.246 13.574 -25.365 1.00 48.66 121 GLU A N 1
ATOM 1012 C CA . GLU A 1 121 ? 3.119 14.049 -26.188 1.00 48.66 121 GLU A CA 1
ATOM 1013 C C . GLU A 1 121 ? 1.874 14.398 -25.358 1.00 48.66 121 GLU A C 1
ATOM 1015 O O . GLU A 1 121 ? 0.987 15.102 -25.836 1.00 48.66 121 GLU A O 1
ATOM 1020 N N . SER A 1 122 ? 1.809 14.006 -24.079 1.00 46.56 122 SER A N 1
ATOM 1021 C CA . SER A 1 122 ? 0.720 14.417 -23.185 1.00 46.56 122 SER A CA 1
ATOM 1022 C C . SER A 1 122 ? 1.090 14.319 -21.700 1.00 46.56 122 SER A C 1
ATOM 1024 O O . SER A 1 122 ? 1.880 13.474 -21.282 1.00 46.56 122 SER A O 1
ATOM 1026 N N . ALA A 1 123 ? 0.488 15.183 -20.876 1.00 51.44 123 ALA A N 1
ATOM 1027 C CA . ALA A 1 123 ? 0.751 15.298 -19.436 1.00 51.44 123 ALA A CA 1
ATOM 1028 C C . ALA A 1 123 ? 0.419 14.034 -18.608 1.00 51.44 123 ALA A C 1
ATOM 1030 O O . ALA A 1 123 ? 0.727 13.991 -17.419 1.00 51.44 123 ALA A O 1
ATOM 1031 N N . CYS A 1 124 ? -0.215 13.016 -19.200 1.00 46.25 124 CYS A N 1
ATOM 1032 C CA . CYS A 1 124 ? -0.628 11.787 -18.519 1.00 46.25 124 CYS A CA 1
ATOM 1033 C C . CYS A 1 124 ? 0.222 10.544 -18.855 1.00 46.25 124 CYS A C 1
ATOM 1035 O O . CYS A 1 124 ? 0.070 9.534 -18.169 1.00 46.25 124 CYS A O 1
ATOM 1037 N N . ASP A 1 125 ? 1.147 10.625 -19.823 1.00 50.22 125 ASP A N 1
ATOM 1038 C CA . ASP A 1 125 ? 2.026 9.513 -20.249 1.00 50.22 125 ASP A CA 1
ATOM 1039 C C . ASP A 1 125 ? 3.492 9.652 -19.771 1.00 50.22 125 ASP A C 1
ATOM 1041 O O . ASP A 1 125 ? 4.358 8.840 -20.100 1.00 50.22 125 ASP A O 1
ATOM 1045 N N . SER A 1 126 ? 3.794 10.652 -18.938 1.00 59.06 126 SER A N 1
ATOM 1046 C CA . SER A 1 126 ? 5.162 11.098 -18.612 1.00 59.06 126 SER A CA 1
ATOM 1047 C C . SER A 1 126 ? 5.899 10.309 -17.515 1.00 59.06 126 SER A C 1
ATOM 1049 O O . SER A 1 126 ? 7.008 10.685 -17.128 1.00 59.06 126 SER A O 1
ATOM 1051 N N . CYS A 1 127 ? 5.323 9.222 -16.990 1.00 73.25 127 CYS A N 1
ATOM 1052 C CA . CYS A 1 127 ? 5.944 8.443 -15.914 1.00 73.25 127 CYS A CA 1
ATOM 1053 C C . CYS A 1 127 ? 6.831 7.316 -16.458 1.00 73.25 127 CYS A C 1
ATOM 1055 O O . CYS A 1 127 ? 6.349 6.325 -17.021 1.00 73.25 127 CYS A O 1
ATOM 1057 N N . LEU A 1 128 ? 8.135 7.434 -16.208 1.00 85.31 128 LEU A N 1
ATOM 1058 C CA . LEU A 1 128 ? 9.123 6.415 -16.535 1.00 85.31 128 LEU A CA 1
ATOM 1059 C C . LEU A 1 128 ? 9.544 5.615 -15.318 1.00 85.31 128 LEU A C 1
ATOM 1061 O O . LEU A 1 128 ? 9.787 6.156 -14.238 1.00 85.31 128 LEU A O 1
ATOM 1065 N N . LEU A 1 129 ? 9.715 4.317 -15.545 1.00 88.88 129 LEU A N 1
ATOM 1066 C CA . LEU A 1 129 ? 10.280 3.399 -14.572 1.00 88.88 129 LEU A CA 1
ATOM 1067 C C . LEU A 1 129 ? 11.640 2.918 -15.064 1.00 88.88 129 LEU A C 1
ATOM 1069 O O . LEU A 1 129 ? 11.812 2.580 -16.240 1.00 88.88 129 LEU A O 1
ATOM 1073 N N . SER A 1 130 ? 12.598 2.871 -14.142 1.00 89.69 130 SER A N 1
ATOM 1074 C CA . SER A 1 130 ? 13.929 2.328 -14.382 1.00 89.69 130 SER A CA 1
ATOM 1075 C C . SER A 1 130 ? 14.213 1.135 -13.481 1.00 89.69 130 SER A C 1
ATOM 1077 O O . SER A 1 130 ? 13.809 1.096 -12.320 1.00 89.69 130 SER A O 1
ATOM 1079 N N . CYS A 1 131 ? 14.948 0.169 -14.014 1.00 91.62 131 CYS A N 1
ATOM 1080 C CA . CYS A 1 131 ? 15.426 -0.987 -13.281 1.00 91.62 131 CYS A CA 1
ATOM 1081 C C . CYS A 1 131 ? 16.322 -0.540 -12.113 1.00 91.62 131 CYS A C 1
ATOM 1083 O O . CYS A 1 131 ? 17.287 0.184 -12.359 1.00 91.62 131 CYS A O 1
ATOM 1085 N N . PRO A 1 132 ? 16.097 -1.025 -10.878 1.00 89.94 132 PRO A N 1
ATOM 1086 C CA . PRO A 1 132 ? 16.932 -0.671 -9.727 1.00 89.94 132 PRO A CA 1
ATOM 1087 C C . PRO A 1 132 ? 18.388 -1.134 -9.892 1.00 89.94 132 PRO A C 1
ATOM 1089 O O . PRO A 1 132 ? 19.304 -0.472 -9.424 1.00 89.94 132 PRO A O 1
ATOM 1092 N N . ALA A 1 133 ? 18.622 -2.223 -10.633 1.00 89.56 133 ALA A N 1
ATOM 1093 C CA . ALA A 1 133 ? 19.966 -2.684 -11.004 1.00 89.56 133 ALA A CA 1
ATOM 1094 C C . ALA A 1 133 ? 20.618 -1.884 -12.155 1.00 89.56 133 ALA A C 1
ATOM 1096 O O . ALA A 1 133 ? 21.647 -2.301 -12.676 1.00 89.56 133 ALA A O 1
ATOM 1097 N N . ASN A 1 134 ? 19.987 -0.795 -12.613 1.00 87.44 134 ASN A N 1
ATOM 1098 C CA . ASN A 1 134 ? 20.451 0.079 -13.695 1.00 87.44 134 ASN A CA 1
ATOM 1099 C C . ASN A 1 134 ? 20.907 -0.665 -14.971 1.00 87.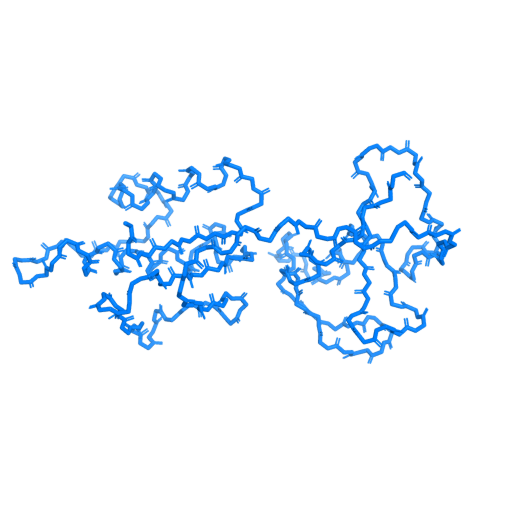44 134 ASN A C 1
ATOM 1101 O O . ASN A 1 134 ? 21.882 -0.290 -15.620 1.00 87.44 134 ASN A O 1
ATOM 1105 N N . CYS A 1 135 ? 20.220 -1.760 -15.318 1.00 90.00 135 CYS A N 1
ATOM 1106 C CA . CYS A 1 135 ? 20.585 -2.573 -16.477 1.00 90.00 135 CYS A CA 1
ATOM 1107 C C . CYS A 1 135 ? 20.336 -1.831 -17.799 1.00 90.00 135 CYS A C 1
ATOM 1109 O O . CYS A 1 135 ? 19.468 -0.962 -17.894 1.00 90.00 135 CYS A O 1
ATOM 1111 N N . GLU A 1 136 ? 21.071 -2.214 -18.845 1.00 86.75 136 GLU A N 1
ATOM 1112 C CA . GLU A 1 136 ? 21.109 -1.489 -20.119 1.00 86.75 136 GLU A CA 1
ATOM 1113 C C . GLU A 1 136 ? 19.726 -1.285 -20.764 1.00 86.75 136 GLU A C 1
ATOM 1115 O O . GLU A 1 136 ? 19.456 -0.224 -21.331 1.00 86.75 136 GLU A O 1
ATOM 1120 N N . ASN A 1 137 ? 18.863 -2.292 -20.623 1.00 88.12 137 ASN A N 1
ATOM 1121 C CA . ASN A 1 137 ? 17.516 -2.399 -21.184 1.00 88.12 137 ASN A CA 1
ATOM 1122 C C . ASN A 1 137 ? 16.413 -2.199 -20.125 1.00 88.12 137 ASN A C 1
ATOM 1124 O O . ASN A 1 137 ? 15.268 -2.618 -20.298 1.00 88.12 137 ASN A O 1
ATOM 1128 N N . GLY A 1 138 ? 16.767 -1.587 -18.999 1.00 89.75 138 GLY A N 1
ATOM 1129 C CA . GLY A 1 138 ? 15.917 -1.440 -17.829 1.00 89.75 138 GLY A CA 1
ATOM 1130 C C . GLY A 1 138 ? 15.056 -0.186 -17.824 1.00 89.75 138 GLY A C 1
ATOM 1131 O O . GLY A 1 138 ? 14.933 0.408 -16.763 1.00 89.75 138 GLY A O 1
ATOM 1132 N N . VAL A 1 139 ? 14.542 0.276 -18.966 1.00 89.38 139 VAL A N 1
ATOM 1133 C CA . VAL A 1 139 ? 13.744 1.512 -19.043 1.00 89.38 139 VAL A CA 1
ATOM 1134 C C . VAL A 1 139 ? 12.410 1.233 -19.719 1.00 89.38 139 VAL A C 1
ATOM 1136 O O . VAL A 1 139 ? 12.356 0.661 -20.815 1.00 89.38 139 VAL A O 1
ATOM 1139 N N . TRP A 1 140 ? 11.322 1.642 -19.065 1.00 90.88 140 TRP A N 1
ATOM 1140 C CA . TRP A 1 140 ? 9.966 1.338 -19.510 1.00 90.88 140 TRP A CA 1
ATOM 1141 C C . TRP A 1 140 ? 8.998 2.491 -19.264 1.00 90.88 140 TRP A C 1
ATOM 1143 O O . TRP A 1 140 ? 9.107 3.201 -18.264 1.00 90.88 140 TRP A O 1
ATOM 1153 N N . HIS A 1 141 ? 7.989 2.609 -20.131 1.00 88.88 141 HIS A N 1
ATOM 1154 C CA . HIS A 1 141 ? 6.763 3.316 -19.771 1.00 88.88 141 HIS A CA 1
ATOM 1155 C C . HIS A 1 141 ? 6.101 2.611 -18.585 1.00 88.88 141 HIS A C 1
ATOM 1157 O O . HIS A 1 141 ? 6.049 1.373 -18.556 1.00 88.88 141 HIS A O 1
ATOM 1163 N N . LEU A 1 142 ? 5.524 3.385 -17.665 1.00 88.69 142 LEU A N 1
ATOM 1164 C CA . LEU A 1 142 ? 4.776 2.858 -16.524 1.00 88.69 142 LEU A CA 1
ATOM 1165 C C . LEU A 1 142 ? 3.707 1.845 -16.961 1.00 88.69 142 LEU A C 1
ATOM 1167 O O . LEU A 1 142 ? 3.663 0.734 -16.435 1.00 88.69 142 LEU A O 1
ATOM 1171 N N . LEU A 1 143 ? 2.900 2.185 -17.972 1.00 89.62 143 LEU A N 1
ATOM 1172 C CA . LEU A 1 143 ? 1.826 1.313 -18.462 1.00 89.62 143 LEU A CA 1
ATOM 1173 C C . LEU A 1 143 ? 2.344 0.047 -19.154 1.00 89.62 143 LEU A C 1
ATOM 1175 O O . LEU A 1 143 ? 1.731 -1.010 -19.026 1.00 89.62 143 LEU A O 1
ATOM 1179 N N . CYS A 1 144 ? 3.468 0.132 -19.872 1.00 91.50 144 CYS A N 1
ATOM 1180 C CA . CYS A 1 144 ? 4.054 -1.039 -20.527 1.00 91.50 144 CYS A CA 1
ATOM 1181 C C . CYS A 1 144 ? 4.531 -2.055 -19.490 1.00 91.50 144 CYS A C 1
ATOM 1183 O O . CYS A 1 144 ? 4.206 -3.235 -19.598 1.00 91.50 144 CYS A O 1
ATOM 1185 N N . LEU A 1 145 ? 5.266 -1.595 -18.470 1.00 92.62 145 LEU A N 1
ATOM 1186 C CA . LEU A 1 145 ? 5.735 -2.488 -17.415 1.00 92.62 145 LEU A CA 1
ATOM 1187 C C . LEU A 1 145 ? 4.570 -3.021 -16.578 1.00 92.62 145 LEU A C 1
ATOM 1189 O O . LEU A 1 145 ? 4.564 -4.205 -16.266 1.00 92.62 145 LEU A O 1
ATOM 1193 N N . ALA A 1 146 ? 3.578 -2.183 -16.257 1.00 92.38 146 ALA A N 1
ATOM 1194 C CA . ALA A 1 146 ? 2.394 -2.622 -15.524 1.00 92.38 146 ALA A CA 1
ATOM 1195 C C . ALA A 1 146 ? 1.710 -3.796 -16.229 1.00 92.38 146 ALA A C 1
ATOM 1197 O O . ALA A 1 146 ? 1.548 -4.846 -15.620 1.00 92.38 146 ALA A O 1
ATOM 1198 N N . ARG A 1 147 ? 1.402 -3.637 -17.525 1.00 92.06 147 ARG A N 1
ATOM 1199 C CA . ARG A 1 147 ? 0.770 -4.680 -18.345 1.00 92.06 147 ARG A CA 1
ATOM 1200 C C . ARG A 1 147 ? 1.600 -5.955 -18.397 1.00 92.06 147 ARG A C 1
ATOM 1202 O O . ARG A 1 147 ? 1.030 -7.024 -18.248 1.00 92.06 147 ARG A O 1
ATOM 1209 N N . HIS A 1 148 ? 2.918 -5.835 -18.566 1.00 93.38 148 HIS A N 1
ATOM 1210 C CA . HIS A 1 148 ? 3.816 -6.990 -18.594 1.00 93.38 148 HIS A CA 1
ATOM 1211 C C . HIS A 1 148 ? 3.814 -7.760 -17.263 1.00 93.38 148 HIS A C 1
ATOM 1213 O O . HIS A 1 148 ? 3.786 -8.984 -17.234 1.00 93.38 148 HIS A O 1
ATOM 1219 N N . L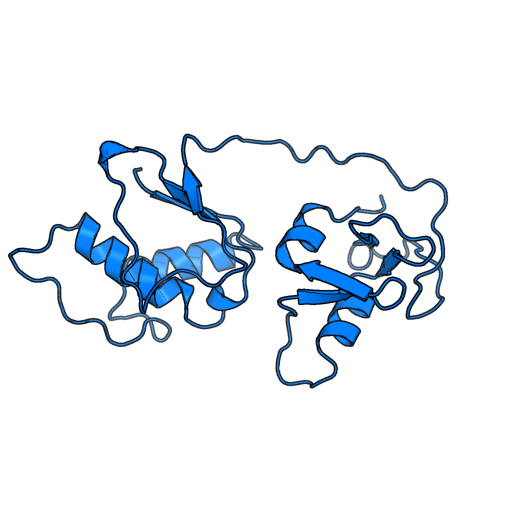EU A 1 149 ? 3.809 -7.044 -16.135 1.00 93.12 149 LEU A N 1
ATOM 1220 C CA . LEU A 1 149 ? 3.780 -7.656 -14.805 1.00 93.12 149 LEU A CA 1
ATOM 1221 C C . LEU A 1 149 ? 2.391 -8.185 -14.398 1.00 93.12 149 LEU A C 1
ATOM 1223 O O . LEU A 1 149 ? 2.281 -8.853 -13.373 1.00 93.12 149 LEU A O 1
ATOM 1227 N N . THR A 1 150 ? 1.347 -7.887 -15.174 1.00 92.81 150 THR A N 1
ATOM 1228 C CA . THR A 1 150 ? -0.036 -8.349 -14.961 1.00 92.81 150 THR A CA 1
ATOM 1229 C C . THR A 1 150 ? -0.584 -9.117 -16.169 1.00 92.81 150 THR A C 1
ATOM 1231 O O . THR A 1 150 ? -1.777 -9.043 -16.466 1.00 92.81 150 THR A O 1
ATOM 1234 N N . GLU A 1 151 ? 0.277 -9.814 -16.913 1.00 86.56 151 GLU A N 1
ATOM 1235 C CA . GLU A 1 151 ? -0.113 -10.567 -18.118 1.00 86.56 151 GLU A CA 1
ATOM 1236 C C . GLU A 1 151 ? -1.124 -11.688 -17.834 1.00 86.56 151 GLU A C 1
ATOM 1238 O O . GLU A 1 151 ? -1.899 -12.054 -18.714 1.00 86.56 151 GLU A O 1
ATOM 1243 N N . ASP A 1 152 ? -1.172 -12.197 -16.601 1.00 84.81 152 ASP A N 1
ATOM 1244 C CA . ASP A 1 152 ? -2.147 -13.198 -16.159 1.00 84.81 152 ASP A CA 1
ATOM 1245 C C . ASP A 1 152 ? -3.588 -12.658 -16.068 1.00 84.81 152 ASP A C 1
ATOM 1247 O O . ASP A 1 152 ? -4.533 -13.435 -15.922 1.00 84.81 152 ASP A O 1
ATOM 1251 N N . GLY A 1 153 ? -3.770 -11.333 -16.143 1.00 81.38 153 GLY A N 1
ATOM 1252 C CA . GLY A 1 153 ? -5.069 -10.659 -16.171 1.00 81.38 153 GLY A CA 1
ATOM 1253 C C . GLY A 1 153 ? -5.859 -10.724 -14.860 1.00 81.38 153 GLY A C 1
ATOM 1254 O O . GLY A 1 153 ? -6.987 -10.235 -14.801 1.00 81.38 153 GLY A O 1
ATOM 1255 N N . GLN A 1 154 ? -5.295 -11.307 -13.799 1.00 84.44 154 GLN A N 1
ATOM 1256 C CA . GLN A 1 154 ? -5.989 -11.471 -12.517 1.00 84.44 154 GLN A CA 1
ATOM 1257 C C . GLN A 1 154 ? -6.031 -10.177 -11.703 1.00 84.44 154 GLN A C 1
ATOM 1259 O O . GLN A 1 154 ? -6.901 -9.995 -10.847 1.00 84.44 154 GLN A O 1
ATOM 1264 N N . GLU A 1 155 ? -5.072 -9.285 -11.940 1.00 87.81 155 GLU A N 1
ATOM 1265 C CA . GLU A 1 155 ? -4.863 -8.073 -11.161 1.00 87.81 155 GLU A CA 1
ATOM 1266 C C . GLU A 1 155 ? -4.580 -6.887 -12.081 1.00 87.81 155 GLU A C 1
ATOM 1268 O O . GLU A 1 155 ? -3.845 -7.002 -13.051 1.00 87.81 155 GLU A O 1
ATOM 1273 N N . LEU A 1 156 ? -5.132 -5.717 -11.754 1.00 85.31 156 LEU A N 1
ATOM 1274 C CA . LEU A 1 156 ? -4.911 -4.492 -12.539 1.00 85.31 156 LEU A CA 1
ATOM 1275 C C . LEU A 1 156 ? -3.635 -3.738 -12.138 1.00 85.31 156 LEU A C 1
ATOM 1277 O O . LEU A 1 156 ? -3.097 -2.959 -12.917 1.00 85.31 156 LEU A O 1
ATOM 1281 N N . LEU A 1 157 ? -3.181 -3.925 -10.898 1.00 87.06 157 LEU A N 1
ATOM 1282 C CA . LEU A 1 157 ? -1.993 -3.276 -10.345 1.00 87.06 157 LEU A CA 1
ATOM 1283 C C . LEU A 1 157 ? -0.979 -4.355 -9.997 1.00 87.06 157 LEU A C 1
ATOM 1285 O O . LEU A 1 157 ? -1.324 -5.190 -9.161 1.00 87.06 157 LEU A O 1
ATOM 1289 N N . PRO A 1 158 ? 0.242 -4.367 -10.549 1.00 91.44 158 PRO A N 1
ATOM 1290 C CA . PRO A 1 158 ? 1.253 -5.334 -10.140 1.00 91.44 158 PRO A CA 1
ATOM 1291 C C . PRO A 1 158 ? 1.729 -5.049 -8.709 1.00 91.44 158 PRO A C 1
ATOM 1293 O O . PRO A 1 158 ? 1.713 -3.915 -8.239 1.00 91.44 158 PRO A O 1
ATOM 1296 N N . LEU A 1 159 ? 2.159 -6.095 -8.005 1.00 90.12 159 LEU A N 1
ATOM 1297 C CA . LEU A 1 159 ? 2.842 -5.963 -6.708 1.00 90.12 159 LEU A CA 1
ATOM 1298 C C . LEU A 1 159 ? 4.363 -6.020 -6.865 1.00 90.12 159 LEU A C 1
ATOM 1300 O O . LEU A 1 159 ? 5.106 -5.371 -6.130 1.00 90.12 159 LEU A O 1
ATOM 1304 N N . GLY A 1 160 ? 4.813 -6.776 -7.855 1.00 90.56 160 GLY A N 1
ATOM 1305 C CA . GLY A 1 160 ? 6.205 -6.984 -8.185 1.00 90.56 160 GLY A CA 1
ATOM 1306 C C . GLY A 1 160 ? 6.324 -7.989 -9.321 1.00 90.56 160 GLY A C 1
ATOM 1307 O O . GLY A 1 160 ? 5.319 -8.445 -9.864 1.00 90.56 160 GLY A O 1
ATOM 1308 N N . GLY A 1 161 ? 7.554 -8.324 -9.674 1.00 92.06 161 GLY A N 1
ATOM 1309 C CA . GLY A 1 161 ? 7.864 -9.331 -10.679 1.00 92.06 161 GLY A CA 1
ATOM 1310 C C . GLY A 1 161 ? 9.344 -9.314 -11.014 1.00 92.06 161 GLY A C 1
ATOM 1311 O O . GLY A 1 161 ? 10.155 -8.902 -10.190 1.00 92.06 161 GLY A O 1
ATOM 1312 N N . LEU A 1 162 ? 9.711 -9.758 -12.211 1.00 94.44 162 LEU A N 1
ATOM 1313 C CA . LEU A 1 162 ? 11.104 -9.778 -12.647 1.00 94.44 162 LEU A CA 1
ATOM 1314 C C . LEU A 1 162 ? 11.327 -8.748 -13.747 1.00 94.44 162 LEU A C 1
ATOM 1316 O O . LEU A 1 162 ? 10.475 -8.540 -14.607 1.00 94.44 162 LEU A O 1
ATOM 1320 N N . CYS A 1 163 ? 12.503 -8.129 -13.746 1.00 94.69 163 CYS A N 1
ATOM 1321 C CA . CYS A 1 163 ? 12.933 -7.286 -14.849 1.00 94.69 163 CYS A CA 1
ATOM 1322 C C . CYS A 1 163 ? 12.945 -8.101 -16.153 1.00 94.69 163 CYS A C 1
ATOM 1324 O O . CYS A 1 163 ? 13.622 -9.130 -16.197 1.00 94.69 163 CYS A O 1
ATOM 1326 N N . PRO A 1 164 ? 12.285 -7.643 -17.234 1.00 93.38 164 PRO A N 1
ATOM 1327 C CA . PRO A 1 164 ? 12.274 -8.349 -18.515 1.00 93.38 164 PRO A CA 1
ATOM 1328 C C . PRO A 1 164 ? 13.677 -8.668 -19.045 1.00 93.38 164 PRO A C 1
ATOM 1330 O O . PRO A 1 164 ? 13.878 -9.738 -19.619 1.00 93.38 164 PRO A O 1
ATOM 1333 N N . SER A 1 165 ? 14.646 -7.778 -18.787 1.00 92.44 165 SER A N 1
ATOM 1334 C CA . SER A 1 165 ? 16.022 -7.885 -19.273 1.00 92.44 165 SER A CA 1
ATOM 1335 C C . SER A 1 165 ? 16.953 -8.648 -18.322 1.00 92.44 165 SER A C 1
ATOM 1337 O O . SER A 1 165 ? 17.403 -9.732 -18.671 1.00 92.44 165 SER A O 1
ATOM 1339 N N . CYS A 1 166 ? 17.251 -8.119 -17.129 1.00 94.25 166 CYS A N 1
ATOM 1340 C CA . CYS A 1 166 ? 18.256 -8.707 -16.228 1.00 94.25 166 CYS A CA 1
ATOM 1341 C C . CYS A 1 166 ? 17.688 -9.672 -15.177 1.00 94.25 166 CYS A C 1
ATOM 1343 O O . CYS A 1 166 ? 18.437 -10.166 -14.340 1.00 94.25 166 CYS A O 1
ATOM 1345 N N . LYS A 1 167 ? 16.369 -9.910 -15.181 1.00 94.69 167 LYS A N 1
ATOM 1346 C CA . LYS A 1 167 ? 15.660 -10.800 -14.244 1.00 94.69 167 LYS A CA 1
ATOM 1347 C C . LYS A 1 167 ? 15.818 -10.459 -12.754 1.00 94.69 167 LYS A C 1
ATOM 1349 O O . LYS A 1 167 ? 15.444 -11.267 -11.913 1.00 94.69 167 LYS A O 1
ATOM 1354 N N . VAL A 1 168 ? 16.300 -9.262 -12.404 1.00 94.75 168 VAL A N 1
ATOM 1355 C CA . VAL A 1 168 ? 16.284 -8.788 -11.009 1.00 94.75 168 VAL A CA 1
ATOM 1356 C C . VAL A 1 168 ? 14.845 -8.651 -10.506 1.00 94.75 168 VAL A C 1
ATOM 1358 O O . VAL A 1 168 ? 13.952 -8.287 -11.277 1.00 94.75 168 VAL A O 1
ATOM 1361 N N . GLY A 1 169 ? 14.626 -8.923 -9.219 1.00 93.69 169 GLY A N 1
ATOM 1362 C CA . GLY A 1 169 ? 13.341 -8.703 -8.563 1.00 93.69 169 GLY A CA 1
ATOM 1363 C C . GLY A 1 169 ? 12.939 -7.228 -8.585 1.00 93.69 169 GLY A C 1
ATOM 1364 O O . GLY A 1 169 ? 13.734 -6.343 -8.271 1.00 93.69 169 GLY A O 1
ATOM 1365 N N . LEU A 1 170 ? 11.695 -6.974 -8.967 1.00 93.38 170 LEU A N 1
ATOM 1366 C CA . LEU A 1 170 ? 11.072 -5.662 -9.022 1.00 93.38 170 LEU A CA 1
ATOM 1367 C C . LEU A 1 170 ? 9.954 -5.590 -7.987 1.00 93.38 170 LEU A C 1
ATOM 1369 O O . LEU A 1 170 ? 9.094 -6.468 -7.949 1.00 93.38 170 LEU A O 1
ATOM 1373 N N . MET A 1 171 ? 9.930 -4.509 -7.211 1.00 91.62 171 MET A N 1
ATOM 1374 C CA . MET A 1 171 ? 8.844 -4.183 -6.288 1.00 91.62 171 MET A CA 1
ATOM 1375 C C . MET A 1 171 ? 8.100 -2.964 -6.814 1.00 91.62 171 MET A C 1
ATOM 1377 O O . MET A 1 171 ? 8.679 -1.886 -6.953 1.00 91.62 171 MET A O 1
ATOM 1381 N N . TRP A 1 172 ? 6.814 -3.126 -7.123 1.00 91.62 172 TRP A N 1
ATOM 1382 C CA . TRP A 1 172 ? 6.037 -2.066 -7.765 1.00 91.62 172 TRP A CA 1
ATOM 1383 C C . TRP A 1 172 ? 5.945 -0.777 -6.929 1.00 91.62 172 TRP A C 1
ATOM 1385 O O . TRP A 1 172 ? 6.193 0.295 -7.486 1.00 91.62 172 TRP A O 1
ATOM 1395 N N . PRO A 1 173 ? 5.685 -0.833 -5.605 1.00 87.81 173 PRO A N 1
ATOM 1396 C CA . PRO A 1 173 ? 5.720 0.356 -4.753 1.00 87.81 173 PRO A CA 1
ATOM 1397 C C . PRO A 1 173 ? 7.022 1.154 -4.837 1.00 87.81 173 PRO A C 1
ATOM 1399 O O . PRO A 1 173 ? 6.990 2.382 -4.868 1.00 87.81 173 PRO A O 1
ATOM 1402 N N . ASP A 1 174 ? 8.161 0.468 -4.894 1.00 86.88 174 ASP A N 1
ATOM 1403 C CA . ASP A 1 174 ? 9.472 1.116 -4.889 1.00 86.88 174 ASP A CA 1
ATOM 1404 C C . ASP A 1 174 ? 9.805 1.713 -6.258 1.00 86.88 174 ASP A C 1
ATOM 1406 O O . ASP A 1 174 ? 10.370 2.804 -6.340 1.00 86.88 174 ASP A O 1
ATOM 1410 N N . LEU A 1 175 ? 9.365 1.062 -7.341 1.00 89.75 175 LEU A N 1
ATOM 1411 C CA . LEU A 1 175 ? 9.441 1.624 -8.689 1.00 89.75 175 LEU A CA 1
ATOM 1412 C C . LEU A 1 175 ? 8.643 2.927 -8.809 1.00 89.75 175 LEU A C 1
ATOM 1414 O O . LEU A 1 175 ? 9.136 3.885 -9.395 1.00 89.75 175 LEU A O 1
ATOM 1418 N N . LEU A 1 176 ? 7.437 2.988 -8.234 1.00 86.94 176 LEU A N 1
ATOM 1419 C CA . LEU A 1 176 ? 6.608 4.197 -8.271 1.00 86.94 176 LEU A CA 1
ATOM 1420 C C . LEU A 1 176 ? 7.176 5.347 -7.431 1.00 86.94 176 LEU A C 1
ATOM 1422 O O . LEU A 1 176 ? 6.980 6.509 -7.797 1.00 86.94 176 LEU A O 1
ATOM 1426 N N . LYS A 1 177 ? 7.859 5.043 -6.320 1.00 81.31 177 LYS A N 1
ATOM 1427 C CA . LYS A 1 177 ? 8.555 6.046 -5.496 1.00 81.31 177 LYS A CA 1
ATOM 1428 C C . LYS A 1 177 ? 9.742 6.657 -6.237 1.00 81.31 177 LYS A C 1
ATOM 1430 O O . LYS A 1 177 ? 9.919 7.865 -6.185 1.00 81.31 177 LYS A O 1
ATOM 1435 N N . ASN A 1 178 ? 10.491 5.832 -6.968 1.00 78.31 178 ASN A N 1
ATOM 1436 C CA . ASN A 1 178 ? 11.682 6.240 -7.718 1.00 78.31 178 ASN A CA 1
ATOM 1437 C C . ASN A 1 178 ? 11.384 6.554 -9.194 1.00 78.31 178 ASN A C 1
ATOM 1439 O O . ASN A 1 178 ? 12.290 6.529 -10.034 1.00 78.31 178 ASN A O 1
ATOM 1443 N N . ARG A 1 179 ? 10.111 6.785 -9.538 1.00 78.38 179 ARG A N 1
ATOM 1444 C CA . ARG A 1 179 ? 9.716 7.082 -10.916 1.00 78.38 179 ARG A CA 1
ATOM 1445 C C . ARG A 1 179 ? 10.325 8.409 -11.349 1.00 78.38 179 ARG A C 1
ATOM 1447 O O . ARG A 1 179 ? 10.417 9.351 -10.565 1.00 78.38 179 ARG A O 1
ATOM 1454 N N . LYS A 1 180 ? 10.692 8.486 -12.621 1.00 69.31 180 LYS A N 1
ATOM 1455 C CA . LYS A 1 180 ? 11.164 9.725 -13.234 1.00 69.31 180 LYS A CA 1
ATOM 1456 C C . LYS A 1 180 ? 10.007 10.346 -13.993 1.00 69.31 180 LYS A C 1
ATOM 1458 O O . LYS A 1 180 ? 9.379 9.673 -14.810 1.00 69.31 180 LYS A O 1
ATOM 1463 N N . GLU A 1 181 ? 9.730 11.609 -13.709 1.00 59.84 181 GLU A N 1
ATOM 1464 C CA . GLU A 1 181 ? 8.788 12.406 -14.487 1.00 59.84 181 GLU A CA 1
ATOM 1465 C C . GLU A 1 181 ? 9.575 13.096 -15.602 1.00 59.84 181 GLU A C 1
ATOM 1467 O O . GLU A 1 181 ? 10.612 13.721 -15.356 1.00 59.84 181 GLU A O 1
ATOM 1472 N N . ILE A 1 182 ? 9.138 12.914 -16.848 1.00 51.53 182 ILE A N 1
ATOM 1473 C CA . ILE A 1 182 ? 9.691 13.666 -17.972 1.00 51.53 182 ILE A CA 1
ATOM 1474 C C . ILE A 1 182 ? 8.917 14.988 -18.054 1.00 51.53 182 ILE A C 1
ATOM 1476 O O . ILE A 1 182 ? 7.726 14.974 -18.366 1.00 51.53 182 ILE A O 1
ATOM 1480 N N . CYS A 1 183 ? 9.580 16.099 -17.721 1.00 44.22 183 CYS A N 1
ATOM 1481 C CA . CYS A 1 183 ? 9.075 17.459 -17.936 1.00 44.22 183 CYS A CA 1
ATOM 1482 C C . CYS A 1 183 ? 9.425 17.961 -19.332 1.00 44.22 183 CYS A C 1
ATOM 1484 O O . CYS A 1 183 ? 10.601 17.771 -19.728 1.00 44.22 183 CYS A O 1
#